Protein AF-K0S4F0-F1 (afdb_monomer)

Organism: Thalassiosira oceanica (NCBI:txid159749)

Solvent-accessible surface area (backbone atoms only — not comparable to full-atom values): 21096 Å² total; per-residue (Å²): 130,88,60,67,68,60,56,53,51,52,53,52,51,53,51,52,52,49,49,55,51,54,61,25,43,66,58,46,49,57,54,49,63,61,80,59,80,86,46,75,86,55,74,72,66,86,59,48,66,91,59,69,78,66,75,78,65,95,79,45,70,41,54,54,50,51,30,51,46,36,73,72,28,56,64,41,86,86,55,74,74,82,90,56,61,53,62,60,56,39,49,56,57,51,64,78,38,57,60,41,54,72,36,66,67,42,32,50,50,44,41,51,52,55,51,41,32,51,52,42,53,52,55,52,43,39,66,75,48,46,76,58,44,76,74,54,71,54,68,44,60,40,37,50,52,43,38,45,52,42,54,57,35,50,69,73,41,89,52,61,70,59,42,50,55,55,43,54,60,49,42,65,59,36,52,94,43,39,55,44,55,51,38,45,56,51,37,72,76,40,87,36,62,68,41,48,51,50,29,54,50,29,58,76,74,44,80,57,69,40,71,39,89,73,78,73,48,76,40,72,48,65,72,78,71,64,67,74,88,86,78,77,96,72,85,78,81,58,63,74,62,45,54,63,56,49,46,70,74,66,51,76,77,79,67,84,70,60,65,99,88,46,89,66,85,77,81,81,86,80,76,72,83,80,92,82,73,92,69,90,84,79,82,86,83,92,71,87,82,81,85,74,87,86,84,83,84,87,80,87,86,89,79,86,86,76,84,86,79,85,79,84,88,77,86,82,87,80,84,79,82,84,80,78,86,78,87,82,134

pLDDT: mean 71.89, std 24.29, range [26.62, 97.44]

Radius of gyration: 26.9 Å; Cα contacts (8 Å, |Δi|>4): 231; chains: 1; bounding box: 90×65×72 Å

Structure (mmCIF, N/CA/C/O backbone):
data_AF-K0S4F0-F1
#
_entry.id   AF-K0S4F0-F1
#
loop_
_atom_site.group_PDB
_atom_site.id
_atom_site.type_symbol
_atom_site.label_atom_id
_atom_site.label_alt_id
_atom_site.label_comp_id
_atom_site.label_asym_id
_atom_site.label_entity_id
_atom_site.label_seq_id
_atom_site.pdbx_PDB_ins_code
_atom_site.Cartn_x
_atom_site.Cartn_y
_atom_site.Cartn_z
_atom_site.occupancy
_atom_site.B_iso_or_equiv
_atom_site.auth_seq_id
_atom_site.auth_comp_id
_atom_site.auth_asym_id
_atom_site.auth_atom_id
_atom_site.pdbx_PDB_model_num
ATOM 1 N N . MET A 1 1 ? -17.569 23.354 42.462 1.00 67.94 1 MET A N 1
ATOM 2 C CA . MET A 1 1 ? -17.689 23.640 41.012 1.00 67.94 1 MET A CA 1
ATOM 3 C C . MET A 1 1 ? -16.429 23.172 40.289 1.00 67.94 1 MET A C 1
ATOM 5 O O . MET A 1 1 ? -15.340 23.475 40.772 1.00 67.94 1 MET A O 1
ATOM 9 N N . PRO A 1 2 ? -16.520 22.414 39.183 1.00 62.25 2 PRO A N 1
ATOM 10 C CA . PRO A 1 2 ? -15.337 22.013 38.426 1.00 62.25 2 PRO A CA 1
ATOM 11 C C . PRO A 1 2 ? -14.659 23.244 37.799 1.00 62.25 2 PRO A C 1
ATOM 13 O O . PRO A 1 2 ? -15.281 24.024 37.087 1.00 62.25 2 PRO A O 1
ATOM 16 N N . SER A 1 3 ? -13.369 23.423 38.089 1.00 79.00 3 SER A N 1
ATOM 17 C CA . SER A 1 3 ? -12.543 24.534 37.598 1.00 79.00 3 SER A CA 1
ATOM 18 C C . SER A 1 3 ? -12.534 24.610 36.063 1.00 79.00 3 SER A C 1
ATOM 20 O O . SER A 1 3 ? -12.101 23.669 35.388 1.00 79.00 3 SER A O 1
ATOM 22 N N . GLY A 1 4 ? -12.929 25.761 35.504 1.00 86.75 4 GLY A N 1
ATOM 23 C CA . GLY A 1 4 ? -12.930 26.023 34.056 1.00 86.75 4 GLY A CA 1
ATOM 24 C C . GLY A 1 4 ? -11.563 25.838 33.377 1.00 86.75 4 GLY A C 1
ATOM 25 O O . GLY A 1 4 ? -11.492 25.573 32.174 1.00 86.75 4 GLY A O 1
ATOM 26 N N . LYS A 1 5 ? -10.465 25.866 34.148 1.00 89.75 5 LYS A N 1
ATOM 27 C CA . LYS A 1 5 ? -9.106 25.599 33.652 1.00 89.75 5 LYS A CA 1
ATOM 28 C C . LYS A 1 5 ? -8.953 24.158 33.144 1.00 89.75 5 LYS A C 1
ATOM 30 O O . LYS A 1 5 ? -8.335 23.949 32.100 1.00 89.75 5 LYS A O 1
ATOM 35 N N . LYS A 1 6 ? -9.568 23.169 33.814 1.00 88.50 6 LYS A N 1
ATOM 36 C CA . LYS A 1 6 ? -9.531 21.758 33.374 1.00 88.50 6 LYS A CA 1
ATOM 37 C C . LYS A 1 6 ? -10.317 21.550 32.074 1.00 88.50 6 LYS A C 1
ATOM 39 O O . LYS A 1 6 ? -9.836 20.854 31.181 1.00 88.50 6 LYS A O 1
ATOM 44 N N . ALA A 1 7 ? -11.478 22.193 31.932 1.00 88.94 7 ALA A N 1
ATOM 45 C CA . ALA A 1 7 ? -12.293 22.111 30.717 1.00 88.94 7 ALA A CA 1
ATOM 46 C C . ALA A 1 7 ? -11.583 22.736 29.502 1.00 88.94 7 ALA A C 1
ATOM 48 O O . ALA A 1 7 ? -11.504 22.117 28.438 1.00 88.94 7 ALA A O 1
ATOM 49 N N . ARG A 1 8 ? -10.975 23.920 29.674 1.00 91.25 8 ARG A N 1
ATOM 50 C CA . ARG A 1 8 ? -10.204 24.585 28.610 1.00 91.25 8 ARG A CA 1
ATOM 51 C C . ARG A 1 8 ? -8.976 23.762 28.191 1.00 91.25 8 ARG A C 1
ATOM 53 O O . ARG A 1 8 ? -8.698 23.656 26.999 1.00 91.25 8 ARG A O 1
ATOM 60 N N . GLY A 1 9 ? -8.293 23.113 29.139 1.00 94.69 9 GLY A N 1
ATOM 61 C CA . GLY A 1 9 ? -7.177 22.203 28.849 1.00 94.69 9 GLY A CA 1
ATOM 62 C C . GLY A 1 9 ? -7.575 21.009 27.972 1.00 94.69 9 GLY A C 1
ATOM 63 O O . GLY A 1 9 ? -6.896 20.723 26.986 1.00 94.69 9 GLY A O 1
ATOM 64 N N . ARG A 1 10 ? -8.711 20.360 28.271 1.00 91.25 10 ARG A N 1
ATOM 65 C CA . ARG A 1 10 ? -9.245 19.252 27.453 1.00 91.25 10 ARG A CA 1
ATOM 66 C C . ARG A 1 10 ? -9.593 19.706 26.033 1.00 91.25 10 ARG A C 1
ATOM 68 O O . ARG A 1 10 ? -9.195 19.042 25.081 1.00 91.25 10 ARG A O 1
ATOM 75 N N . LYS A 1 11 ? -10.239 20.871 25.883 1.00 91.50 11 LYS A N 1
ATOM 76 C CA . LYS A 1 11 ? -10.572 21.452 24.568 1.00 91.50 11 LYS A CA 1
ATOM 77 C C . LYS A 1 11 ? -9.321 21.740 23.730 1.00 91.50 11 LYS A C 1
ATOM 79 O O . LYS A 1 11 ? -9.290 21.425 22.545 1.00 91.50 11 LYS A O 1
ATOM 84 N N . ASN A 1 12 ? -8.272 22.286 24.345 1.00 91.12 12 ASN A N 1
ATOM 85 C CA . ASN A 1 12 ? -7.015 22.568 23.649 1.00 91.12 12 ASN A CA 1
ATOM 86 C C . ASN A 1 12 ? -6.271 21.287 23.242 1.00 91.12 12 ASN A C 1
ATOM 88 O O . ASN A 1 12 ? -5.707 21.245 22.150 1.00 91.12 12 ASN A O 1
ATOM 92 N N . ARG A 1 13 ? -6.284 20.240 24.084 1.00 90.44 13 ARG A N 1
ATOM 93 C CA . ARG A 1 13 ? -5.709 18.929 23.733 1.00 90.44 13 ARG A CA 1
ATOM 94 C C . ARG A 1 13 ? -6.455 18.304 22.551 1.00 90.44 13 ARG A C 1
ATOM 96 O O . ARG A 1 13 ? -5.805 17.952 21.575 1.00 90.44 13 ARG A O 1
ATOM 103 N N . ALA A 1 14 ? -7.789 18.272 22.596 1.00 84.38 14 ALA A N 1
ATOM 104 C CA . ALA A 1 14 ? -8.612 17.754 21.502 1.00 84.38 14 ALA A CA 1
ATOM 105 C C . ALA A 1 14 ? -8.388 18.526 20.190 1.00 84.38 14 ALA A C 1
ATOM 107 O O . ALA A 1 14 ? -8.254 17.919 19.134 1.00 84.38 14 ALA A O 1
ATOM 108 N N . LYS A 1 15 ? -8.264 19.862 20.249 1.00 86.25 15 LYS A N 1
ATOM 109 C CA . LYS A 1 15 ? -7.956 20.678 19.065 1.00 86.25 15 LYS A CA 1
ATOM 110 C C . LYS A 1 15 ? -6.594 20.319 18.457 1.00 86.25 15 LYS A C 1
ATOM 112 O O . LYS A 1 15 ? -6.507 20.174 17.247 1.00 86.25 15 LYS A O 1
ATOM 117 N N . LYS A 1 16 ? -5.550 20.146 19.278 1.00 85.62 16 LYS A N 1
ATOM 118 C CA . LYS A 1 16 ? -4.214 19.743 18.796 1.00 85.62 16 LYS A CA 1
ATOM 119 C C . LYS A 1 16 ? -4.220 18.353 18.161 1.00 85.62 16 LYS A C 1
ATOM 121 O O . LYS A 1 16 ? -3.563 18.148 17.149 1.00 85.62 16 LYS A O 1
ATOM 126 N N . GLU A 1 17 ? -4.955 17.415 18.746 1.00 79.69 17 GLU A N 1
ATOM 127 C CA . GLU A 1 17 ? -5.081 16.053 18.221 1.00 79.69 17 GLU A CA 1
ATOM 128 C C . GLU A 1 17 ? -5.868 16.014 16.903 1.00 79.69 17 GLU A C 1
ATOM 130 O O . GLU A 1 17 ? -5.466 15.326 15.964 1.00 79.69 17 GLU A O 1
ATOM 135 N N . ALA A 1 18 ? -6.918 16.833 16.785 1.00 71.88 18 ALA A N 1
ATOM 136 C CA . ALA A 1 18 ? -7.649 17.020 15.536 1.00 71.88 18 ALA A CA 1
ATOM 137 C C . ALA A 1 18 ? -6.767 17.634 14.437 1.00 71.88 18 ALA A C 1
ATOM 139 O O . ALA A 1 18 ? -6.761 17.118 13.324 1.00 71.88 18 ALA A O 1
ATOM 140 N N . THR A 1 19 ? -5.982 18.677 14.745 1.00 71.81 19 THR A N 1
ATOM 141 C CA . THR A 1 19 ? -5.031 19.268 13.785 1.00 71.81 19 THR A CA 1
ATOM 142 C C . THR A 1 19 ? -3.990 18.244 13.349 1.00 71.81 19 THR A C 1
ATOM 144 O O . THR A 1 19 ? -3.851 18.009 12.159 1.00 71.81 19 THR A O 1
ATOM 147 N N . ARG A 1 20 ? -3.371 17.523 14.293 1.00 78.06 20 ARG A N 1
ATOM 148 C CA . ARG A 1 20 ? -2.417 16.455 13.965 1.00 78.06 20 ARG A CA 1
ATOM 149 C C . ARG A 1 20 ? -3.034 15.381 13.063 1.00 78.06 20 ARG A C 1
ATOM 151 O O . ARG A 1 20 ? -2.361 14.863 12.187 1.00 78.06 20 ARG A O 1
ATOM 158 N N . THR A 1 21 ? -4.298 15.019 13.274 1.00 72.12 21 THR A N 1
ATOM 159 C CA . THR A 1 21 ? -4.982 14.019 12.436 1.00 72.12 21 THR A CA 1
ATOM 160 C C . THR A 1 21 ? -5.288 14.561 11.038 1.00 72.12 21 THR A C 1
ATOM 162 O O . THR A 1 21 ? -5.116 13.839 10.058 1.00 72.12 21 THR A O 1
ATOM 165 N N . ALA A 1 22 ? -5.704 15.827 10.932 1.00 72.06 22 ALA A N 1
ATOM 166 C CA . ALA A 1 22 ? -5.887 16.502 9.648 1.00 72.06 22 ALA A CA 1
ATOM 167 C C . ALA A 1 22 ? -4.565 16.577 8.862 1.00 72.06 22 ALA A C 1
ATOM 169 O O . ALA A 1 22 ? -4.554 16.294 7.665 1.00 72.06 22 ALA A O 1
ATOM 170 N N . ASP A 1 23 ? -3.457 16.838 9.559 1.00 85.62 23 ASP A N 1
ATOM 171 C CA . ASP A 1 23 ? -2.110 16.865 8.982 1.00 85.62 23 ASP A CA 1
ATOM 172 C C . ASP A 1 23 ? -1.651 15.484 8.480 1.00 85.62 23 ASP A C 1
ATOM 174 O O . ASP A 1 23 ? -0.821 15.400 7.585 1.00 85.62 23 ASP A O 1
ATOM 178 N N . LEU A 1 24 ? -2.180 14.383 9.029 1.00 93.06 24 LEU A N 1
ATOM 179 C CA . LEU A 1 24 ? -1.854 13.030 8.561 1.00 93.06 24 LEU A CA 1
ATOM 180 C C . LEU A 1 24 ? -2.680 12.618 7.342 1.00 93.06 24 LEU A C 1
ATOM 182 O O . LEU A 1 24 ? -2.170 11.915 6.470 1.00 93.06 24 LEU A O 1
ATOM 186 N N . ARG A 1 25 ? -3.941 13.060 7.259 1.00 93.75 25 ARG A N 1
ATOM 187 C CA . ARG A 1 25 ? -4.822 12.763 6.120 1.00 93.75 25 ARG A CA 1
ATOM 188 C C . ARG A 1 25 ? -4.310 13.410 4.830 1.00 93.75 25 ARG A C 1
ATOM 190 O O . ARG A 1 25 ? -4.345 12.777 3.776 1.00 93.75 25 ARG A O 1
ATOM 197 N N . SER A 1 26 ? -3.745 14.615 4.926 1.00 92.94 26 SER A N 1
ATOM 198 C CA . SER A 1 26 ? -3.148 15.328 3.789 1.00 92.94 26 SER A CA 1
ATOM 199 C C . SER A 1 26 ? -1.937 14.620 3.166 1.00 92.94 26 SER A C 1
ATOM 201 O O . SER A 1 26 ? -1.594 14.921 2.026 1.00 92.94 26 SER A O 1
ATOM 203 N N . LEU A 1 27 ? -1.316 13.653 3.856 1.00 92.75 27 LEU A N 1
ATOM 204 C CA . LEU A 1 27 ? -0.174 12.893 3.331 1.00 92.75 27 LEU A CA 1
ATOM 205 C C . LEU A 1 27 ? -0.566 11.826 2.302 1.00 92.75 27 LEU A C 1
ATOM 207 O O . LEU A 1 27 ? 0.283 11.384 1.533 1.00 92.75 27 LEU A O 1
ATOM 211 N N . TRP A 1 28 ? -1.820 11.371 2.299 1.00 95.00 28 TRP A N 1
ATOM 212 C CA . TRP A 1 28 ? -2.242 10.251 1.452 1.00 95.00 28 TRP A CA 1
ATOM 213 C C . TRP A 1 28 ? -3.523 10.514 0.674 1.00 95.00 28 TRP A C 1
ATOM 215 O O . TRP A 1 28 ? -3.665 10.011 -0.439 1.00 95.00 28 TRP A O 1
ATOM 225 N N . GLU A 1 29 ? -4.453 11.299 1.218 1.00 94.50 29 GLU A N 1
ATOM 226 C CA . GLU A 1 29 ? -5.737 11.556 0.568 1.00 94.50 29 GLU A CA 1
ATOM 227 C C . GLU A 1 29 ? -5.583 12.250 -0.794 1.00 94.50 29 GLU A C 1
ATOM 229 O O . GLU A 1 29 ? -6.177 11.746 -1.749 1.00 94.50 29 GLU A O 1
ATOM 234 N N . PRO A 1 30 ? -4.760 13.309 -0.958 1.00 92.25 30 PRO A N 1
ATOM 235 C CA . PRO A 1 30 ? -4.562 13.932 -2.268 1.00 92.25 30 PRO A CA 1
ATOM 236 C C . PRO A 1 30 ? -4.030 12.941 -3.304 1.00 92.25 30 PRO A C 1
ATOM 238 O O . PRO A 1 30 ? -4.481 12.935 -4.445 1.00 92.25 30 PRO A O 1
ATOM 241 N N . THR A 1 31 ? -3.134 12.040 -2.892 1.00 91.12 31 THR A N 1
ATOM 242 C CA . THR A 1 31 ? -2.592 10.992 -3.760 1.00 91.12 31 THR A CA 1
ATOM 243 C C . THR A 1 31 ? -3.652 9.975 -4.156 1.00 91.12 31 THR A C 1
ATOM 245 O O . THR A 1 31 ? -3.611 9.495 -5.278 1.00 91.12 31 THR A O 1
ATOM 248 N N . ILE A 1 32 ? -4.601 9.625 -3.283 1.00 91.75 32 ILE A N 1
ATOM 249 C CA . ILE A 1 32 ? -5.696 8.694 -3.609 1.00 91.75 32 ILE A CA 1
ATOM 250 C C . ILE A 1 32 ? -6.725 9.349 -4.524 1.00 91.75 32 ILE A C 1
ATOM 252 O O . ILE A 1 32 ? -7.138 8.744 -5.521 1.00 91.75 32 ILE A O 1
ATOM 256 N N . LEU A 1 33 ? -7.136 10.566 -4.165 1.00 89.06 33 LEU A N 1
ATOM 257 C CA . LEU A 1 33 ? -8.159 11.308 -4.884 1.00 89.06 33 LEU A CA 1
ATOM 258 C C . LEU A 1 33 ? -7.652 11.756 -6.245 1.00 89.06 33 LEU A C 1
ATOM 260 O O . LEU A 1 33 ? -8.443 11.728 -7.179 1.00 89.06 33 LEU A O 1
ATOM 264 N N . ALA A 1 34 ? -6.363 12.115 -6.346 1.00 72.56 34 ALA A N 1
ATOM 265 C CA . ALA A 1 34 ? -5.654 12.544 -7.551 1.00 72.56 34 ALA A CA 1
ATOM 266 C C . ALA A 1 34 ? -6.599 13.148 -8.602 1.00 72.56 34 ALA A C 1
ATOM 268 O O . ALA A 1 34 ? -6.652 12.721 -9.753 1.00 72.56 34 ALA A O 1
ATOM 269 N N . SER A 1 35 ? -7.376 14.128 -8.144 1.00 51.38 35 SER A N 1
ATOM 270 C CA . SER A 1 35 ? -8.167 15.060 -8.939 1.00 51.38 35 SER A CA 1
ATOM 271 C C . SER A 1 35 ? -7.352 16.324 -9.222 1.00 51.38 35 SER A C 1
ATOM 273 O O . SER A 1 35 ? -7.910 17.351 -9.596 1.00 51.38 35 SER A O 1
ATOM 275 N N . ASP A 1 36 ? -6.048 16.283 -8.931 1.00 46.84 36 ASP A N 1
ATOM 276 C CA . ASP A 1 36 ? -5.236 17.475 -8.781 1.00 46.84 36 ASP A CA 1
ATOM 277 C C . ASP A 1 36 ? -4.712 17.927 -10.145 1.00 46.84 36 ASP A C 1
ATOM 279 O O . ASP A 1 36 ? -3.832 17.320 -10.759 1.00 46.84 36 ASP A O 1
ATOM 283 N N . THR A 1 37 ? -5.270 19.049 -10.573 1.00 50.53 37 THR A N 1
ATOM 284 C CA . THR A 1 37 ? -5.002 19.874 -11.759 1.00 50.53 37 THR A CA 1
ATOM 285 C C . THR A 1 37 ? -3.534 20.271 -11.961 1.00 50.53 37 THR A C 1
ATOM 287 O O . THR A 1 37 ? -3.194 20.949 -12.921 1.00 50.53 37 THR A O 1
ATOM 290 N N . ARG A 1 38 ? -2.617 19.868 -11.075 1.00 51.78 38 ARG A N 1
ATOM 291 C CA . ARG A 1 38 ? -1.172 20.116 -11.216 1.00 51.78 38 ARG A CA 1
ATOM 292 C C . ARG A 1 38 ? -0.429 19.041 -12.001 1.00 51.78 38 ARG A C 1
ATOM 294 O O . ARG A 1 38 ? 0.709 19.273 -12.403 1.00 51.78 38 ARG A O 1
ATOM 301 N N . LEU A 1 39 ? -1.060 17.894 -12.243 1.00 50.72 39 LEU A N 1
ATOM 302 C CA . LEU A 1 39 ? -0.567 16.860 -13.151 1.00 50.72 39 LEU A CA 1
ATOM 303 C C . LEU A 1 39 ? -1.331 16.886 -14.483 1.00 50.72 39 LEU A C 1
ATOM 305 O O . LEU A 1 39 ? -1.596 15.833 -15.049 1.00 50.72 39 LEU A O 1
ATOM 309 N N . ASP A 1 40 ? -1.612 18.070 -15.042 1.00 52.22 40 ASP A N 1
ATOM 310 C CA . ASP A 1 40 ? -2.109 18.211 -16.428 1.00 52.22 40 ASP A CA 1
ATOM 311 C C . ASP A 1 40 ? -1.189 17.524 -17.466 1.00 52.22 40 ASP A C 1
ATOM 313 O O . ASP A 1 40 ? -1.583 17.263 -18.600 1.00 52.22 40 ASP A O 1
ATOM 317 N N . VAL A 1 41 ? 0.042 17.179 -17.069 1.00 56.06 41 VAL A N 1
ATOM 318 C CA . VAL A 1 41 ? 0.996 16.398 -17.868 1.00 56.06 41 VAL A CA 1
ATOM 319 C C . VAL A 1 41 ? 0.587 14.923 -17.992 1.00 56.06 41 VAL A C 1
ATOM 321 O O . VAL A 1 41 ? 0.927 14.270 -18.978 1.00 56.06 41 VAL A O 1
ATOM 324 N N . LEU A 1 42 ? -0.152 14.374 -17.024 1.00 56.16 42 LEU A N 1
ATOM 325 C CA . LEU A 1 42 ? -0.600 12.987 -17.048 1.00 56.16 42 LEU A CA 1
ATOM 326 C C . LEU A 1 42 ? -2.097 12.934 -17.260 1.00 56.16 42 LEU A C 1
ATOM 328 O O . LEU A 1 42 ? -2.882 13.091 -16.328 1.00 56.16 42 LEU A O 1
ATOM 332 N N . ARG A 1 43 ? -2.468 12.645 -18.512 1.00 62.44 43 ARG A N 1
ATOM 333 C CA . ARG A 1 43 ? -3.836 12.312 -18.901 1.00 62.44 43 ARG A CA 1
ATOM 334 C C . ARG A 1 43 ? -4.401 11.348 -17.848 1.00 62.44 43 ARG A C 1
ATOM 336 O O . ARG A 1 43 ? -3.823 10.265 -17.682 1.00 62.44 43 ARG A O 1
ATOM 343 N N . PRO A 1 44 ? -5.464 11.736 -17.114 1.00 63.72 44 PRO A N 1
ATOM 344 C CA . PRO A 1 44 ? -6.091 10.872 -16.131 1.00 63.72 44 PRO A CA 1
ATOM 345 C C . PRO A 1 44 ? -6.306 9.515 -16.776 1.00 63.72 44 PRO A C 1
ATOM 347 O O . PRO A 1 44 ? -6.779 9.446 -17.912 1.00 63.72 44 PRO A O 1
ATOM 350 N N . CYS A 1 45 ? -5.894 8.441 -16.104 1.00 69.19 45 CYS A N 1
ATOM 351 C CA . CYS A 1 45 ? -6.133 7.108 -16.630 1.00 69.19 45 CYS A CA 1
ATOM 352 C C . CYS A 1 45 ? -7.643 6.975 -16.855 1.00 69.19 45 CYS A C 1
ATOM 354 O O . CYS A 1 45 ? -8.396 6.854 -15.890 1.00 69.19 45 CYS A O 1
ATOM 356 N N . GLU A 1 46 ? -8.071 6.990 -18.121 1.00 64.94 46 GLU A N 1
ATOM 357 C CA . GLU A 1 46 ? -9.478 6.866 -18.532 1.00 64.94 46 GLU A CA 1
ATOM 358 C C . GLU A 1 46 ? -10.094 5.551 -18.019 1.00 64.94 46 GLU A C 1
ATOM 360 O O . GLU A 1 46 ? -11.294 5.371 -18.038 1.00 64.94 46 GLU A O 1
ATOM 365 N N . HIS A 1 47 ? -9.294 4.633 -17.470 1.00 64.00 47 HIS A N 1
ATOM 366 C CA . HIS A 1 47 ? -9.741 3.369 -16.886 1.00 64.00 47 HIS A CA 1
ATOM 367 C C . HIS A 1 47 ? -9.972 3.449 -15.365 1.00 64.00 47 HIS A C 1
ATOM 369 O O . HIS A 1 47 ? -10.077 2.422 -14.700 1.00 64.00 47 HIS A O 1
ATOM 375 N N . ASN A 1 48 ? -10.030 4.653 -14.791 1.00 60.84 48 ASN A N 1
ATOM 376 C CA . ASN A 1 48 ? -10.289 4.872 -13.364 1.00 60.84 48 ASN A CA 1
ATOM 377 C C . ASN A 1 48 ? -11.775 4.790 -12.967 1.00 60.84 48 ASN A C 1
ATOM 379 O O . ASN A 1 48 ? -12.084 5.004 -11.796 1.00 60.84 48 ASN A O 1
ATOM 383 N N . HIS A 1 49 ? -12.682 4.488 -13.900 1.00 60.84 49 HIS A N 1
ATOM 384 C CA . HIS A 1 49 ? -14.126 4.603 -13.675 1.00 60.84 49 HIS A CA 1
ATOM 385 C C . HIS A 1 49 ? -14.661 3.738 -12.524 1.00 60.84 49 HIS A C 1
ATOM 387 O O . HIS A 1 49 ? -15.483 4.223 -11.761 1.00 60.84 49 HIS A O 1
ATOM 393 N N . GLU A 1 50 ? -14.154 2.518 -12.317 1.00 63.78 50 GLU A N 1
ATOM 394 C CA . GLU A 1 50 ? -14.671 1.629 -11.256 1.00 63.78 50 GLU A CA 1
ATOM 395 C C . GLU A 1 50 ? -14.341 2.098 -9.827 1.00 63.78 50 GLU A C 1
ATOM 397 O O . GLU A 1 50 ? -14.940 1.625 -8.868 1.00 63.78 50 GLU A O 1
ATOM 402 N N . LEU A 1 51 ? -13.388 3.022 -9.664 1.00 62.84 51 LEU A N 1
ATOM 403 C CA . LEU A 1 51 ? -12.987 3.547 -8.353 1.00 62.84 51 LEU A CA 1
ATOM 404 C C . LEU A 1 51 ? -13.314 5.029 -8.169 1.00 62.84 51 LEU A C 1
ATOM 406 O O . LEU A 1 51 ? -12.971 5.596 -7.133 1.00 62.84 51 LEU A O 1
ATOM 410 N N . PHE A 1 52 ? -13.958 5.662 -9.151 1.00 67.12 52 PHE A N 1
ATOM 411 C CA . PHE A 1 52 ? -14.339 7.071 -9.055 1.00 67.12 52 PHE A CA 1
ATOM 412 C C . PHE A 1 52 ? -15.396 7.301 -7.963 1.00 67.12 52 PHE A C 1
ATOM 414 O O . PHE A 1 52 ? -15.396 8.339 -7.309 1.00 67.12 52 PHE A O 1
ATOM 421 N N . ASP A 1 53 ? -16.212 6.281 -7.690 1.00 79.44 53 ASP A N 1
ATOM 422 C CA . ASP A 1 53 ? -17.259 6.313 -6.665 1.00 79.44 53 ASP A CA 1
ATOM 423 C C . ASP A 1 53 ? -16.748 5.976 -5.256 1.00 79.44 53 ASP A C 1
ATOM 425 O O . ASP A 1 53 ? -17.536 5.827 -4.318 1.00 79.44 53 ASP A O 1
ATOM 429 N N . LEU A 1 54 ? -15.427 5.853 -5.069 1.00 85.81 54 LEU A N 1
ATOM 430 C CA . LEU A 1 54 ? -14.844 5.562 -3.765 1.00 85.81 54 LEU A CA 1
ATOM 431 C C . LEU A 1 54 ? -14.965 6.783 -2.840 1.00 85.81 54 LEU A C 1
ATOM 433 O O . LEU A 1 54 ? -14.054 7.603 -2.721 1.00 85.81 54 LEU A O 1
ATOM 437 N N . GLN A 1 55 ? -16.095 6.892 -2.144 1.00 90.50 55 GLN A N 1
ATOM 438 C CA . GLN A 1 55 ? -16.289 7.896 -1.106 1.00 90.50 55 GLN A CA 1
ATOM 439 C C . GLN A 1 55 ? -15.452 7.539 0.120 1.00 90.50 55 GLN A C 1
ATOM 441 O O . GLN A 1 55 ? -15.738 6.573 0.825 1.00 90.50 55 GLN A O 1
ATOM 446 N N . ILE A 1 56 ? -14.420 8.337 0.395 1.00 93.12 56 ILE A N 1
ATOM 447 C CA . ILE A 1 56 ? -13.605 8.199 1.605 1.00 93.12 56 ILE A CA 1
ATOM 448 C C . ILE A 1 56 ? -14.416 8.752 2.784 1.00 93.12 56 ILE A C 1
ATOM 450 O O . ILE A 1 56 ? -14.626 9.971 2.848 1.00 93.12 56 ILE A O 1
ATOM 454 N N . PRO A 1 57 ? -14.847 7.919 3.752 1.00 94.00 57 PRO A N 1
ATOM 455 C CA . PRO A 1 57 ? -15.604 8.411 4.893 1.00 94.00 57 PRO A CA 1
ATOM 456 C C . PRO A 1 57 ? -14.827 9.502 5.640 1.00 94.00 57 PRO A C 1
ATOM 458 O O . PRO A 1 57 ? -13.594 9.515 5.687 1.00 94.00 57 PRO A O 1
ATOM 461 N N . ARG A 1 58 ? -15.527 10.459 6.256 1.00 90.56 58 ARG A N 1
ATOM 462 C CA . ARG A 1 58 ? -14.845 11.460 7.098 1.00 90.56 58 ARG A CA 1
ATOM 463 C C . ARG A 1 58 ? -14.273 10.829 8.363 1.00 90.56 58 ARG A C 1
ATOM 465 O O . ARG A 1 58 ? -13.182 11.197 8.790 1.00 90.56 58 ARG A O 1
ATOM 472 N N . GLN A 1 59 ? -15.012 9.885 8.938 1.00 91.69 59 GLN A N 1
ATOM 473 C CA . GLN A 1 59 ? -14.661 9.164 10.153 1.00 91.69 59 GLN A CA 1
ATOM 474 C C . GLN A 1 59 ? -15.006 7.688 9.948 1.00 91.69 59 GLN A C 1
ATOM 476 O O . GLN A 1 59 ? -16.175 7.321 9.948 1.00 91.69 59 GLN A O 1
ATOM 481 N N . SER A 1 60 ? -13.990 6.857 9.741 1.00 94.81 60 SER A N 1
ATOM 482 C CA . SER A 1 60 ? -14.110 5.396 9.752 1.00 94.81 60 SER A CA 1
ATOM 483 C C . SER A 1 60 ? -12.870 4.784 10.393 1.00 94.81 60 SER A C 1
ATOM 485 O O . SER A 1 60 ? -11.842 5.462 10.542 1.00 94.81 60 SER A O 1
ATOM 487 N N . THR A 1 61 ? -12.946 3.507 10.767 1.00 95.81 61 THR A N 1
ATOM 488 C CA . THR A 1 61 ? -11.782 2.800 11.315 1.00 95.81 61 THR A CA 1
ATOM 489 C C . THR A 1 61 ? -10.672 2.744 10.269 1.00 95.81 61 THR A C 1
ATOM 491 O O . THR A 1 61 ? -9.507 2.969 10.597 1.00 95.81 61 THR A O 1
ATOM 494 N N . VAL A 1 62 ? -11.029 2.560 8.996 1.00 96.56 62 VAL A N 1
ATOM 495 C CA . VAL A 1 62 ? -10.078 2.639 7.882 1.00 96.56 62 VAL A CA 1
ATOM 496 C C . VAL A 1 62 ? -9.344 3.978 7.824 1.00 96.56 62 VAL A C 1
ATOM 498 O O . VAL A 1 62 ? -8.133 3.989 7.630 1.00 96.56 62 VAL A O 1
ATOM 501 N N . VAL A 1 63 ? -10.016 5.116 8.027 1.00 96.00 63 VAL A N 1
ATOM 502 C CA . VAL A 1 63 ? -9.330 6.424 8.030 1.00 96.00 63 VAL A CA 1
ATOM 503 C C . VAL A 1 63 ? -8.336 6.528 9.186 1.00 96.00 63 VAL A C 1
ATOM 505 O O . VAL A 1 63 ? -7.235 7.046 9.000 1.00 96.00 63 VAL A O 1
ATOM 508 N N . LEU A 1 64 ? -8.683 6.009 10.369 1.00 95.56 64 LEU A N 1
ATOM 509 C CA . LEU A 1 64 ? -7.753 5.952 11.501 1.00 95.56 64 LEU A CA 1
ATOM 510 C C . LEU A 1 64 ? -6.550 5.051 11.193 1.00 95.56 64 LEU A C 1
ATOM 512 O O . LEU A 1 64 ? -5.418 5.431 11.493 1.00 95.56 64 LEU A O 1
ATOM 516 N N . PHE A 1 65 ? -6.783 3.908 10.547 1.00 96.50 65 PHE A N 1
ATOM 517 C CA . PHE A 1 65 ? -5.739 2.994 10.087 1.00 96.50 65 PHE A CA 1
ATOM 518 C C . PHE A 1 65 ? -4.803 3.662 9.069 1.00 96.50 65 PHE A C 1
ATOM 520 O O . PHE A 1 65 ? -3.587 3.664 9.263 1.00 96.50 65 PHE A O 1
ATOM 527 N N . MET A 1 66 ? -5.352 4.323 8.045 1.00 97.25 66 MET A N 1
ATOM 528 C CA . MET A 1 66 ? -4.578 5.071 7.049 1.00 97.25 66 MET A CA 1
ATOM 529 C C . MET A 1 66 ? -3.767 6.197 7.701 1.00 97.25 66 MET A C 1
ATOM 531 O O . MET A 1 66 ? -2.571 6.315 7.456 1.00 97.25 66 MET A O 1
ATOM 535 N N . ASN A 1 67 ? -4.361 6.981 8.604 1.00 95.88 67 ASN A N 1
ATOM 536 C CA . ASN A 1 67 ? -3.639 8.030 9.330 1.00 95.88 67 ASN A CA 1
ATOM 537 C C . ASN A 1 67 ? -2.541 7.466 10.237 1.00 95.88 67 ASN A C 1
ATOM 539 O O . ASN A 1 67 ? -1.486 8.079 10.383 1.00 95.88 67 ASN A O 1
ATOM 543 N N . HIS A 1 68 ? -2.753 6.296 10.837 1.00 94.69 68 HIS A N 1
ATOM 544 C CA . HIS A 1 68 ? -1.730 5.640 11.641 1.00 94.69 68 HIS A CA 1
ATOM 545 C C . HIS A 1 68 ? -0.543 5.179 10.784 1.00 94.69 68 HIS A C 1
ATOM 547 O O . HIS A 1 68 ? 0.601 5.436 11.155 1.00 94.69 68 HIS A O 1
ATOM 553 N N . ILE A 1 69 ? -0.804 4.589 9.613 1.00 95.00 69 ILE A N 1
ATOM 554 C CA . ILE A 1 69 ? 0.218 4.265 8.603 1.00 95.00 69 ILE A CA 1
ATOM 555 C C . ILE A 1 69 ? 0.956 5.536 8.153 1.00 95.00 69 ILE A C 1
ATOM 557 O O . ILE A 1 69 ? 2.188 5.555 8.105 1.00 95.00 69 ILE A O 1
ATOM 561 N N . ALA A 1 70 ? 0.225 6.625 7.901 1.00 94.62 70 ALA A N 1
ATOM 562 C CA . ALA A 1 70 ? 0.800 7.919 7.542 1.00 94.62 70 ALA A CA 1
ATOM 563 C C . ALA A 1 70 ? 1.727 8.450 8.642 1.00 94.62 70 ALA A C 1
ATOM 565 O O . ALA A 1 70 ? 2.847 8.865 8.368 1.00 94.62 70 ALA A O 1
ATOM 566 N N . GLY A 1 71 ? 1.301 8.353 9.905 1.00 92.38 71 GLY A N 1
ATOM 567 C CA . GLY A 1 71 ? 2.081 8.770 11.070 1.00 92.38 71 GLY A CA 1
ATOM 568 C C . GLY A 1 71 ? 3.331 7.928 11.325 1.00 92.38 71 GLY A C 1
ATOM 569 O O . GLY A 1 71 ? 4.190 8.347 12.097 1.00 92.38 71 GLY A O 1
ATOM 570 N N . LYS A 1 72 ? 3.447 6.757 10.688 1.00 91.44 72 LYS A N 1
ATOM 571 C CA . LYS A 1 72 ? 4.677 5.957 10.654 1.00 91.44 72 LYS A CA 1
ATOM 572 C C . LYS A 1 72 ? 5.599 6.328 9.491 1.00 91.44 72 LYS A C 1
ATOM 574 O O . LYS A 1 72 ? 6.742 5.898 9.506 1.00 91.44 72 LYS A O 1
ATOM 579 N N . GLY A 1 73 ? 5.123 7.116 8.526 1.00 92.25 73 GLY A N 1
ATOM 580 C CA . GLY A 1 73 ? 5.897 7.603 7.383 1.00 92.25 73 GLY A CA 1
ATOM 581 C C . GLY A 1 73 ? 5.824 6.730 6.127 1.00 92.25 73 GLY A C 1
ATOM 582 O O . GLY A 1 73 ? 6.560 6.975 5.183 1.00 92.25 73 GLY A O 1
ATOM 583 N N . PHE A 1 74 ? 4.922 5.743 6.045 1.00 92.44 74 PHE A N 1
ATOM 584 C CA . PHE A 1 74 ? 4.814 4.884 4.847 1.00 92.44 74 PHE A CA 1
ATOM 585 C C . PHE A 1 74 ? 4.401 5.630 3.571 1.00 92.44 74 PHE A C 1
ATOM 587 O O . PHE A 1 74 ? 4.698 5.167 2.473 1.00 92.44 74 PHE A O 1
ATOM 594 N N . PHE A 1 75 ? 3.709 6.761 3.702 1.00 93.50 75 PHE A N 1
ATOM 595 C CA . PHE A 1 75 ? 3.310 7.588 2.559 1.00 93.50 75 PHE A CA 1
ATOM 596 C C . PHE A 1 75 ? 4.313 8.696 2.240 1.00 93.50 75 PHE A C 1
ATOM 598 O O . PHE A 1 75 ? 4.188 9.356 1.213 1.00 93.50 75 PHE A O 1
ATOM 605 N N . ASP A 1 76 ? 5.321 8.882 3.091 1.00 90.69 76 ASP A N 1
ATOM 606 C CA . ASP A 1 76 ? 6.400 9.821 2.844 1.00 90.69 76 ASP A CA 1
ATOM 607 C C . ASP A 1 76 ? 7.529 9.129 2.072 1.00 90.69 76 ASP A C 1
ATOM 609 O O . ASP A 1 76 ? 7.979 8.033 2.406 1.00 90.69 76 ASP A O 1
ATOM 613 N N . ARG A 1 77 ? 8.001 9.790 1.018 1.00 85.94 77 ARG A N 1
ATOM 614 C CA . ARG A 1 77 ? 9.091 9.305 0.173 1.00 85.94 77 ARG A CA 1
ATOM 615 C C . ARG A 1 77 ? 10.456 9.430 0.855 1.00 85.94 77 ARG A C 1
ATOM 617 O O . ARG A 1 77 ? 11.369 8.678 0.515 1.00 85.94 77 ARG A O 1
ATOM 624 N N . ALA A 1 78 ? 10.614 10.384 1.774 1.00 86.38 78 ALA A N 1
ATOM 625 C CA . ALA A 1 78 ? 11.872 10.596 2.485 1.00 86.38 78 ALA A CA 1
ATOM 626 C C . ALA A 1 78 ? 12.089 9.559 3.597 1.00 86.38 78 ALA A C 1
ATOM 628 O O . ALA A 1 78 ? 13.230 9.204 3.902 1.00 86.38 78 ALA A O 1
ATOM 629 N N . THR A 1 79 ? 11.003 9.036 4.169 1.00 85.88 79 THR A N 1
ATOM 630 C CA . THR A 1 79 ? 11.064 8.022 5.219 1.00 85.88 79 THR A CA 1
ATOM 631 C C . THR A 1 79 ? 11.548 6.684 4.657 1.00 85.88 79 THR A C 1
ATOM 633 O O . THR A 1 79 ? 10.976 6.135 3.715 1.00 85.88 79 THR A O 1
ATOM 636 N N . ARG A 1 80 ? 12.603 6.137 5.268 1.00 82.19 80 ARG A N 1
ATOM 637 C CA . ARG A 1 80 ? 13.100 4.777 5.027 1.00 82.19 80 ARG A CA 1
ATOM 638 C C . ARG A 1 80 ? 12.946 3.961 6.304 1.00 82.19 80 ARG A C 1
ATOM 640 O O . ARG A 1 80 ? 13.172 4.491 7.389 1.00 82.19 80 ARG A O 1
ATOM 647 N N . PHE A 1 81 ? 12.646 2.673 6.167 1.00 79.19 81 PHE A N 1
ATOM 648 C CA . PHE A 1 81 ? 12.616 1.718 7.279 1.00 79.19 81 PHE A CA 1
ATOM 649 C C . PHE A 1 81 ? 13.814 0.764 7.177 1.00 79.19 81 PHE A C 1
ATOM 651 O O . PHE A 1 81 ? 13.643 -0.403 6.815 1.00 79.19 81 PHE A O 1
ATOM 658 N N . PRO A 1 82 ? 15.050 1.242 7.424 1.00 68.62 82 PRO A N 1
ATOM 659 C CA . PRO A 1 82 ? 16.224 0.394 7.321 1.00 68.62 82 PRO A CA 1
ATOM 660 C C . PRO A 1 82 ? 16.149 -0.714 8.374 1.00 68.62 82 PRO A C 1
ATOM 662 O O . PRO A 1 82 ? 15.952 -0.447 9.557 1.00 68.62 82 PRO A O 1
ATOM 665 N N . ASN A 1 83 ? 16.352 -1.956 7.939 1.00 65.19 83 ASN A N 1
ATOM 666 C CA . ASN A 1 83 ? 16.530 -3.134 8.794 1.00 65.19 83 ASN A CA 1
ATOM 667 C C . ASN A 1 83 ? 15.320 -3.556 9.649 1.00 65.19 83 ASN A C 1
ATOM 669 O O . ASN A 1 83 ? 15.420 -4.552 10.369 1.00 65.19 83 ASN A O 1
ATOM 673 N N . GLU A 1 84 ? 14.177 -2.866 9.581 1.00 73.56 84 GLU A N 1
ATOM 674 C CA . GLU A 1 84 ? 12.966 -3.362 10.230 1.00 73.56 84 GLU A CA 1
ATOM 675 C C . GLU A 1 84 ? 12.343 -4.451 9.344 1.00 73.56 84 GLU A C 1
ATOM 677 O O . GLU A 1 84 ? 12.095 -4.215 8.157 1.00 73.56 84 GLU A O 1
ATOM 682 N N . PRO A 1 85 ? 12.089 -5.664 9.869 1.00 79.62 85 PRO A N 1
ATOM 683 C CA . PRO A 1 85 ? 11.400 -6.682 9.101 1.00 79.62 85 PRO A CA 1
ATOM 684 C C . PRO A 1 85 ? 10.003 -6.158 8.779 1.00 79.62 85 PRO A C 1
ATOM 686 O O . PRO A 1 85 ? 9.131 -6.162 9.642 1.00 79.62 85 PRO A O 1
ATOM 689 N N . VAL A 1 86 ? 9.804 -5.739 7.526 1.00 79.88 86 VAL A N 1
ATOM 690 C CA . VAL A 1 86 ? 8.570 -5.142 6.987 1.00 79.88 86 VAL A CA 1
ATOM 691 C C . VAL A 1 86 ? 7.316 -5.843 7.506 1.00 79.88 86 VAL A C 1
ATOM 693 O O . VAL A 1 86 ? 6.346 -5.199 7.901 1.00 79.88 86 VAL A O 1
ATOM 696 N N . MET A 1 87 ? 7.352 -7.176 7.573 1.00 83.44 87 MET A N 1
ATOM 697 C CA . MET A 1 87 ? 6.234 -7.964 8.079 1.00 83.44 87 MET A CA 1
ATOM 698 C C . MET A 1 87 ? 5.916 -7.728 9.547 1.00 83.44 87 MET A C 1
ATOM 700 O O . MET A 1 87 ? 4.739 -7.675 9.879 1.00 83.44 87 MET A O 1
ATOM 704 N N . LYS A 1 88 ? 6.911 -7.569 10.422 1.00 86.88 88 LYS A N 1
ATOM 705 C CA . LYS A 1 88 ? 6.679 -7.278 11.842 1.00 86.88 88 LYS A CA 1
ATOM 706 C C . LYS A 1 88 ? 5.905 -5.972 11.989 1.00 86.88 88 LYS A C 1
ATOM 708 O O . LYS A 1 88 ? 4.912 -5.942 12.707 1.00 86.88 88 LYS A O 1
ATOM 713 N N . THR A 1 89 ? 6.305 -4.934 11.258 1.00 86.75 89 THR A N 1
ATOM 714 C CA . THR A 1 89 ? 5.594 -3.653 11.251 1.00 86.75 89 THR A CA 1
ATOM 715 C C . THR A 1 89 ? 4.187 -3.821 10.691 1.00 86.75 89 THR A C 1
ATOM 717 O O . THR A 1 89 ? 3.236 -3.393 11.333 1.00 86.75 89 THR A O 1
ATOM 720 N N . CYS A 1 90 ? 4.024 -4.512 9.556 1.00 88.94 90 CYS A N 1
ATOM 721 C CA . CYS A 1 90 ? 2.708 -4.775 8.964 1.00 88.94 90 CYS A CA 1
ATOM 722 C C . CYS A 1 90 ? 1.772 -5.503 9.943 1.00 88.94 90 CYS A C 1
ATOM 724 O O . CYS A 1 90 ? 0.634 -5.077 10.103 1.00 88.94 90 CYS A O 1
ATOM 726 N N . TYR A 1 91 ? 2.259 -6.541 10.635 1.00 88.62 91 TYR A N 1
ATOM 727 C CA . TYR A 1 91 ? 1.495 -7.278 11.646 1.00 88.62 91 TYR A CA 1
ATOM 728 C C . TYR A 1 91 ? 1.070 -6.384 12.802 1.00 88.62 91 TYR A C 1
ATOM 730 O O . TYR A 1 91 ? -0.120 -6.309 13.104 1.00 88.62 91 TYR A O 1
ATOM 738 N N . SER A 1 92 ? 2.018 -5.674 13.418 1.00 90.69 92 SER A N 1
ATOM 739 C CA . SER A 1 92 ? 1.718 -4.762 14.522 1.00 90.69 92 SER A CA 1
ATOM 740 C C . SER A 1 92 ? 0.700 -3.698 14.112 1.00 90.69 92 SER A C 1
ATOM 742 O O . SER A 1 92 ? -0.207 -3.387 14.877 1.00 90.69 92 SER A O 1
ATOM 744 N N . LEU A 1 93 ? 0.810 -3.164 12.891 1.00 89.69 93 LEU A N 1
ATOM 745 C CA . LEU A 1 93 ? -0.140 -2.188 12.363 1.00 89.69 93 LEU A CA 1
ATOM 746 C C . LEU A 1 93 ? -1.525 -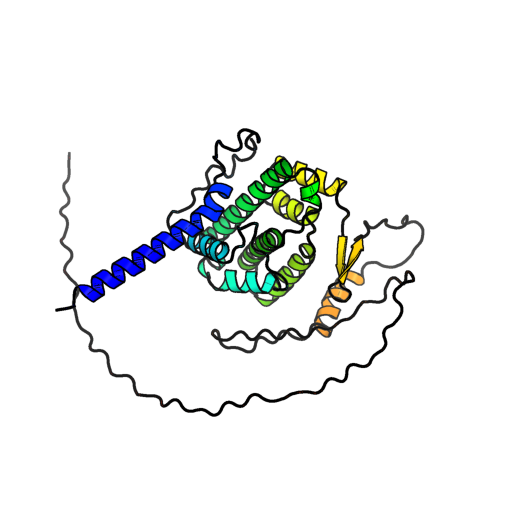2.793 12.185 1.00 89.69 93 LEU A C 1
ATOM 748 O O . LEU A 1 93 ? -2.488 -2.183 12.628 1.00 89.69 93 LEU A O 1
ATOM 752 N N . THR A 1 94 ? -1.647 -3.979 11.588 1.00 87.81 94 THR A N 1
ATOM 753 C CA . THR A 1 94 ? -2.960 -4.615 11.429 1.00 87.81 94 THR A CA 1
ATOM 754 C C . THR A 1 94 ? -3.589 -4.947 12.780 1.00 87.81 94 THR A C 1
ATOM 756 O O . THR A 1 94 ? -4.759 -4.631 12.981 1.00 87.81 94 THR A O 1
ATOM 759 N N . LEU A 1 95 ? -2.810 -5.475 13.735 1.00 89.56 95 LEU A N 1
ATOM 760 C CA . LEU A 1 95 ? -3.275 -5.874 15.072 1.00 89.56 95 LEU A CA 1
ATOM 761 C C . LEU A 1 95 ? -3.856 -4.712 15.886 1.00 89.56 95 LEU A C 1
ATOM 763 O O . LEU A 1 95 ? -4.829 -4.903 16.607 1.00 89.56 95 LEU A O 1
ATOM 767 N N . ASN A 1 96 ? -3.331 -3.499 15.709 1.00 93.38 96 ASN A N 1
ATOM 768 C CA . ASN A 1 96 ? -3.841 -2.305 16.388 1.00 93.38 96 ASN A CA 1
ATOM 769 C C . ASN A 1 96 ? -5.228 -1.847 15.891 1.00 93.38 96 ASN A C 1
ATOM 771 O O . ASN A 1 96 ? -5.828 -0.962 16.500 1.00 93.38 96 ASN A O 1
ATOM 775 N N . PHE A 1 97 ? -5.737 -2.416 14.793 1.00 95.12 97 PHE A N 1
ATOM 776 C CA . PHE A 1 97 ? -7.022 -2.054 14.188 1.00 95.12 97 PHE A CA 1
ATOM 777 C C . PHE A 1 97 ? -7.886 -3.305 13.946 1.00 95.12 97 PHE A C 1
ATOM 779 O O . PHE A 1 97 ? -8.117 -3.670 12.792 1.00 95.12 97 PHE A O 1
ATOM 786 N N . PRO A 1 98 ? -8.390 -3.966 15.009 1.00 94.44 98 PRO A N 1
ATOM 787 C CA . PRO A 1 98 ? -9.126 -5.230 14.896 1.00 94.44 98 PRO A CA 1
ATOM 788 C C . PRO A 1 98 ? -10.353 -5.126 13.984 1.00 94.44 98 PRO A C 1
ATOM 790 O O . PRO A 1 98 ? -10.556 -5.994 13.145 1.00 94.44 98 PRO A O 1
ATOM 793 N N . ARG A 1 99 ? -11.092 -4.008 14.012 1.00 95.06 99 ARG A N 1
ATOM 794 C CA . ARG A 1 99 ? -12.249 -3.805 13.119 1.00 95.06 99 ARG A CA 1
ATOM 795 C C . ARG A 1 99 ? -11.894 -3.826 11.630 1.00 95.06 99 ARG A C 1
ATOM 797 O O . ARG A 1 99 ? -12.674 -4.330 10.838 1.00 95.06 99 ARG A O 1
ATOM 804 N N . VAL A 1 100 ? -10.712 -3.338 11.234 1.00 95.88 100 VAL A N 1
ATOM 805 C CA . VAL A 1 100 ? -10.254 -3.428 9.830 1.00 95.88 100 VAL A CA 1
ATOM 806 C C . VAL A 1 100 ? -9.955 -4.881 9.440 1.00 95.88 100 VAL A C 1
ATOM 808 O O . VAL A 1 100 ? -9.980 -5.219 8.261 1.00 95.88 100 VAL A O 1
ATOM 811 N N . GLN A 1 101 ? -9.666 -5.753 10.406 1.00 94.00 101 GLN A N 1
ATOM 812 C CA . GLN A 1 101 ? -9.456 -7.179 10.160 1.00 94.00 101 GLN A CA 1
ATOM 813 C C . GLN A 1 101 ? -10.781 -7.946 10.137 1.00 94.00 101 GLN A C 1
ATOM 815 O O . GLN A 1 101 ? -10.991 -8.761 9.243 1.00 94.00 101 GLN A O 1
ATOM 820 N N . GLU A 1 102 ? -11.655 -7.672 11.103 1.00 93.25 102 GLU A N 1
ATOM 821 C CA . GLU A 1 102 ? -12.893 -8.412 11.357 1.00 93.25 102 GLU A CA 1
ATOM 822 C C . GLU A 1 102 ? -14.019 -8.028 10.392 1.00 93.25 102 GLU A C 1
ATOM 824 O O . GLU A 1 102 ? -14.709 -8.903 9.876 1.00 93.25 102 GLU A O 1
ATOM 829 N N . GLU A 1 103 ? -14.197 -6.737 10.104 1.00 96.69 103 GLU A N 1
ATOM 830 C CA . GLU A 1 103 ? -15.312 -6.256 9.289 1.00 96.69 103 GLU A CA 1
ATOM 831 C C . GLU A 1 103 ? -14.941 -6.247 7.800 1.00 96.69 103 GLU A C 1
ATOM 833 O O . GLU A 1 103 ? -14.087 -5.477 7.355 1.00 96.69 103 GLU A O 1
ATOM 838 N N . ASP A 1 104 ? -15.626 -7.071 7.003 1.00 96.88 104 ASP A N 1
ATOM 839 C CA . ASP A 1 104 ? -15.369 -7.231 5.565 1.00 96.88 104 ASP A CA 1
ATOM 840 C C . ASP A 1 104 ? -15.397 -5.908 4.790 1.00 96.88 104 ASP A C 1
ATOM 842 O O . ASP A 1 104 ? -14.549 -5.683 3.924 1.00 96.88 104 ASP A O 1
ATOM 846 N N . ASN A 1 105 ? -16.324 -5.012 5.135 1.00 96.38 105 ASN A N 1
ATOM 847 C CA . ASN A 1 105 ? -16.477 -3.711 4.485 1.00 96.38 105 ASN A CA 1
ATOM 848 C C . ASN A 1 105 ? -15.304 -2.768 4.793 1.00 96.38 105 ASN A C 1
ATOM 850 O O . ASN A 1 105 ? -14.741 -2.169 3.875 1.00 96.38 105 ASN A O 1
ATOM 854 N N . GLU A 1 106 ? -14.894 -2.659 6.063 1.00 96.44 106 GLU A N 1
ATOM 855 C CA . GLU A 1 106 ? -13.733 -1.849 6.457 1.00 96.44 106 GLU A CA 1
ATOM 856 C C . GLU A 1 106 ? -12.452 -2.435 5.842 1.00 96.44 106 GLU A C 1
ATOM 858 O O . GLU A 1 106 ? -11.626 -1.712 5.285 1.00 96.44 106 GLU A O 1
ATOM 863 N N . ARG A 1 107 ? -12.306 -3.762 5.846 1.00 97.19 107 ARG A N 1
ATOM 864 C CA . ARG A 1 107 ? -11.160 -4.441 5.235 1.00 97.19 107 ARG A CA 1
ATOM 865 C C . ARG A 1 107 ? -11.064 -4.191 3.734 1.00 97.19 107 ARG A C 1
ATOM 867 O O . ARG A 1 107 ? -9.991 -3.853 3.230 1.00 97.19 107 ARG A O 1
ATOM 874 N N . ALA A 1 108 ? -12.178 -4.340 3.018 1.00 96.25 108 ALA A N 1
ATOM 875 C CA . ALA A 1 108 ? -12.255 -4.089 1.584 1.00 96.25 108 ALA A CA 1
ATOM 876 C C . ALA A 1 108 ? -11.940 -2.623 1.257 1.00 96.25 108 ALA A C 1
ATOM 878 O O . ALA A 1 108 ? -11.156 -2.357 0.344 1.00 96.25 108 ALA A O 1
ATOM 879 N N . LEU A 1 109 ? -12.471 -1.679 2.040 1.00 96.12 109 LEU A N 1
ATOM 880 C CA . LEU A 1 109 ? -12.193 -0.254 1.880 1.00 96.12 109 LEU A CA 1
ATOM 881 C C . LEU A 1 109 ? -10.712 0.074 2.136 1.00 96.12 109 LEU A C 1
ATOM 883 O O . LEU A 1 109 ? -10.108 0.798 1.346 1.00 96.12 109 LEU A O 1
ATOM 887 N N . ALA A 1 110 ? -10.086 -0.493 3.174 1.00 97.12 110 ALA A N 1
ATOM 888 C CA . ALA A 1 110 ? -8.650 -0.328 3.419 1.00 97.12 110 ALA A CA 1
ATOM 889 C C . ALA A 1 110 ? -7.807 -0.844 2.243 1.00 97.12 110 ALA A C 1
ATOM 891 O O . ALA A 1 110 ? -6.904 -0.149 1.773 1.00 97.12 110 ALA A O 1
ATOM 892 N N . ILE A 1 111 ? -8.122 -2.040 1.732 1.00 97.06 111 ILE A N 1
ATOM 893 C CA . ILE A 1 111 ? -7.444 -2.620 0.566 1.00 97.06 111 ILE A CA 1
ATOM 894 C C . ILE A 1 111 ? -7.609 -1.716 -0.662 1.00 97.06 111 ILE A C 1
ATOM 896 O O . ILE A 1 111 ? -6.620 -1.436 -1.342 1.00 97.06 111 ILE A O 1
ATOM 900 N N . ALA A 1 112 ? -8.823 -1.226 -0.929 1.00 95.31 112 ALA A N 1
ATOM 901 C CA . ALA A 1 112 ? -9.103 -0.340 -2.056 1.00 95.31 112 ALA A CA 1
ATOM 902 C C . ALA A 1 112 ? -8.297 0.967 -1.975 1.00 95.31 112 ALA A C 1
ATOM 904 O O . ALA A 1 112 ? -7.661 1.352 -2.958 1.00 95.31 112 ALA A O 1
ATOM 905 N N . LEU A 1 113 ? -8.247 1.610 -0.802 1.00 95.75 113 LEU A N 1
ATOM 906 C CA . LEU A 1 113 ? -7.482 2.844 -0.591 1.00 95.75 113 LEU A CA 1
ATOM 907 C C . LEU A 1 113 ? -5.972 2.632 -0.764 1.00 95.75 113 LEU A C 1
ATOM 909 O O . LEU A 1 113 ? -5.323 3.399 -1.476 1.00 95.75 113 LEU A O 1
ATOM 913 N N . LEU A 1 114 ? -5.405 1.573 -0.176 1.00 96.88 114 LEU A N 1
ATOM 914 C CA . LEU A 1 114 ? -3.976 1.266 -0.315 1.00 96.88 114 LEU A CA 1
ATOM 915 C C . LEU A 1 114 ? -3.600 0.925 -1.766 1.00 96.88 114 LEU A C 1
ATOM 917 O O . LEU A 1 114 ? -2.573 1.386 -2.266 1.00 96.88 114 LEU A O 1
ATOM 921 N N . LEU A 1 115 ? -4.433 0.148 -2.466 1.00 95.44 115 LEU A N 1
ATOM 922 C CA . LEU A 1 115 ? -4.226 -0.166 -3.882 1.00 95.44 115 LEU A CA 1
ATOM 923 C C . LEU A 1 115 ? -4.304 1.090 -4.754 1.00 95.44 115 LEU A C 1
ATOM 925 O O . LEU A 1 115 ? -3.481 1.256 -5.656 1.00 95.44 115 LEU A O 1
ATOM 929 N N . ARG A 1 116 ? -5.265 1.979 -4.481 1.00 93.50 116 ARG A N 1
ATOM 930 C CA . ARG A 1 116 ? -5.426 3.245 -5.201 1.00 93.50 116 ARG A CA 1
ATOM 931 C C . ARG A 1 116 ? -4.214 4.152 -5.010 1.00 93.50 116 ARG A C 1
ATOM 933 O O . ARG A 1 116 ? -3.678 4.648 -5.998 1.00 93.50 116 ARG A O 1
ATOM 940 N N . PHE A 1 117 ? -3.745 4.289 -3.770 1.00 94.56 117 PHE A N 1
ATOM 941 C CA . PHE A 1 117 ? -2.518 5.013 -3.448 1.00 94.56 117 PHE A CA 1
ATOM 942 C C . PHE A 1 117 ? -1.327 4.469 -4.251 1.00 94.56 117 PHE A C 1
ATOM 944 O O . PHE A 1 117 ? -0.675 5.224 -4.968 1.00 94.56 117 PHE A O 1
ATOM 951 N N . LEU A 1 118 ? -1.085 3.151 -4.209 1.00 95.25 118 LEU A N 1
ATOM 952 C CA . LEU A 1 118 ? 0.017 2.524 -4.948 1.00 95.25 118 LEU A CA 1
ATOM 953 C C . LEU A 1 118 ? -0.101 2.703 -6.463 1.00 95.25 118 LEU A C 1
ATOM 955 O O . LEU A 1 118 ? 0.905 2.931 -7.127 1.00 95.25 118 LEU A O 1
ATOM 959 N N . CYS A 1 119 ? -1.309 2.597 -7.019 1.00 93.81 119 CYS A N 1
ATOM 960 C CA . CYS A 1 119 ? -1.540 2.829 -8.441 1.00 93.81 119 CYS A CA 1
ATOM 961 C C . CYS A 1 119 ? -1.089 4.233 -8.844 1.00 93.81 119 CYS A C 1
ATOM 963 O O . CYS A 1 119 ? -0.332 4.379 -9.804 1.00 93.81 119 CYS A O 1
ATOM 965 N N . ASN A 1 120 ? -1.530 5.242 -8.094 1.00 92.31 120 ASN A N 1
ATOM 966 C CA . ASN A 1 120 ? -1.228 6.631 -8.401 1.00 92.31 120 ASN A CA 1
ATOM 967 C C . ASN A 1 120 ? 0.267 6.915 -8.226 1.00 92.31 120 ASN A C 1
ATOM 969 O O . ASN A 1 120 ? 0.859 7.445 -9.157 1.00 92.31 120 ASN A O 1
ATOM 973 N N . VAL A 1 121 ? 0.897 6.439 -7.143 1.00 92.69 121 VAL A N 1
ATOM 974 C CA . VAL A 1 121 ? 2.354 6.557 -6.926 1.00 92.69 121 VAL A CA 1
ATOM 975 C C . VAL A 1 121 ? 3.161 5.874 -8.033 1.00 92.69 121 VAL A C 1
ATOM 977 O O . VAL A 1 121 ? 4.122 6.442 -8.541 1.00 92.69 121 VAL A O 1
ATOM 980 N N . PHE A 1 122 ? 2.799 4.656 -8.445 1.00 93.88 122 PHE A N 1
ATOM 981 C CA . PHE A 1 122 ? 3.543 3.953 -9.496 1.00 93.88 122 PHE A CA 1
ATOM 982 C C . PHE A 1 122 ? 3.449 4.670 -10.839 1.00 93.88 122 PHE A C 1
ATOM 984 O O . PHE A 1 122 ? 4.451 4.777 -11.541 1.00 93.88 122 PHE A O 1
ATOM 991 N N . VAL A 1 123 ? 2.256 5.142 -11.204 1.00 91.81 123 VAL A N 1
ATOM 992 C CA . VAL A 1 123 ? 2.035 5.822 -12.482 1.00 91.81 123 VAL A CA 1
ATOM 993 C C . VAL A 1 123 ? 2.680 7.209 -12.481 1.00 91.81 123 VAL A C 1
ATOM 995 O O . VAL A 1 123 ? 3.376 7.532 -13.443 1.00 91.81 123 VAL A O 1
ATOM 998 N N . SER A 1 124 ? 2.505 8.001 -11.416 1.00 91.00 124 SER A N 1
ATOM 999 C CA . SER A 1 124 ? 3.112 9.333 -11.303 1.00 91.00 124 SER A CA 1
ATOM 1000 C C . SER A 1 124 ? 4.629 9.250 -11.339 1.00 91.00 124 SER A C 1
ATOM 1002 O O . SER A 1 124 ? 5.279 9.962 -12.099 1.00 91.00 124 SER A O 1
ATOM 1004 N N . ASP A 1 125 ? 5.206 8.342 -10.561 1.00 91.75 125 ASP A N 1
ATOM 1005 C CA . ASP A 1 125 ? 6.646 8.341 -10.354 1.00 91.75 125 ASP A CA 1
ATOM 1006 C C . ASP A 1 125 ? 7.376 7.728 -11.538 1.00 91.75 125 ASP A C 1
ATOM 1008 O O . ASP A 1 125 ? 8.442 8.212 -11.906 1.00 91.75 125 ASP A O 1
ATOM 1012 N N . ALA A 1 126 ? 6.784 6.725 -12.194 1.00 92.12 126 ALA A N 1
ATOM 1013 C CA . ALA A 1 126 ? 7.321 6.211 -13.448 1.00 92.12 126 ALA A CA 1
ATOM 1014 C C . ALA A 1 126 ? 7.320 7.280 -14.549 1.00 92.12 126 ALA A C 1
ATOM 1016 O O . ALA A 1 126 ? 8.243 7.319 -15.361 1.00 92.12 126 ALA A O 1
ATOM 1017 N N . ALA A 1 127 ? 6.314 8.156 -14.574 1.00 90.44 127 ALA A N 1
ATOM 1018 C CA . ALA A 1 127 ? 6.268 9.259 -15.523 1.00 90.44 127 ALA A CA 1
ATOM 1019 C C . ALA A 1 127 ? 7.274 10.373 -15.203 1.00 90.44 127 ALA A C 1
ATOM 1021 O O . ALA A 1 127 ? 7.922 10.878 -16.114 1.00 90.44 127 ALA A O 1
ATOM 1022 N N . ILE A 1 128 ? 7.418 10.743 -13.927 1.00 90.56 128 ILE A N 1
ATOM 1023 C CA . ILE A 1 128 ? 8.333 11.809 -13.491 1.00 90.56 128 ILE A CA 1
ATOM 1024 C C . ILE A 1 128 ? 9.796 11.369 -13.620 1.00 90.56 128 ILE A C 1
ATOM 1026 O O . ILE A 1 128 ? 10.647 12.142 -14.048 1.00 90.56 128 ILE A O 1
ATOM 1030 N N . GLU A 1 129 ? 10.111 10.133 -13.239 1.00 90.88 129 GLU A N 1
ATOM 1031 C CA . GLU A 1 129 ? 11.496 9.656 -13.131 1.00 90.88 129 GLU A CA 1
ATOM 1032 C C . GLU A 1 129 ? 11.968 8.868 -14.355 1.00 90.88 129 GLU A C 1
ATOM 1034 O O . GLU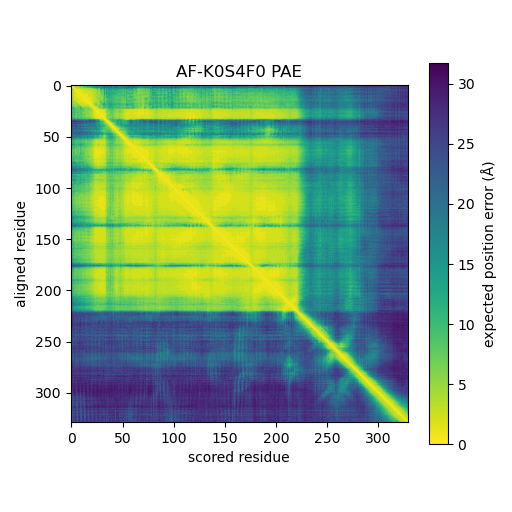 A 1 129 ? 13.164 8.599 -14.497 1.00 90.88 129 GLU A O 1
ATOM 1039 N N . GLY A 1 130 ? 11.042 8.456 -15.223 1.00 92.62 130 GLY A N 1
ATOM 1040 C CA . GLY A 1 130 ? 11.341 7.699 -16.430 1.00 92.62 130 GLY A CA 1
ATOM 1041 C C . GLY A 1 130 ? 12.081 6.394 -16.132 1.00 92.62 130 GLY A C 1
ATOM 1042 O O . GLY A 1 130 ? 11.579 5.499 -15.453 1.00 92.62 130 GLY A O 1
ATOM 1043 N N . GLU A 1 131 ? 13.292 6.249 -16.674 1.00 92.06 131 GLU A N 1
ATOM 1044 C CA . GLU A 1 131 ? 14.066 5.011 -16.526 1.00 92.06 131 GLU A CA 1
ATOM 1045 C C . GLU A 1 131 ? 14.630 4.802 -15.117 1.00 92.06 131 GLU A C 1
ATOM 1047 O O . GLU A 1 131 ? 14.756 3.658 -14.674 1.00 92.06 131 GLU A O 1
ATOM 1052 N N . LEU A 1 132 ? 14.907 5.883 -14.381 1.00 92.19 132 LEU A N 1
ATOM 1053 C CA . LEU A 1 132 ? 15.461 5.803 -13.027 1.00 92.19 132 LEU A CA 1
ATOM 1054 C C . LEU A 1 132 ? 14.501 5.107 -12.057 1.00 92.19 132 LEU A C 1
ATOM 1056 O O . LEU A 1 132 ? 14.946 4.437 -11.122 1.00 92.19 132 LEU A O 1
ATOM 1060 N N . TRP A 1 133 ? 13.197 5.201 -12.318 1.00 91.31 133 TRP A N 1
ATOM 1061 C CA . TRP A 1 133 ? 12.153 4.574 -11.515 1.00 91.31 133 TRP A CA 1
ATOM 1062 C C . TRP A 1 133 ? 12.357 3.060 -11.344 1.00 91.31 133 TRP A C 1
ATOM 1064 O O . TRP A 1 133 ? 12.177 2.514 -10.253 1.00 91.31 133 TRP A O 1
ATOM 1074 N N . PHE A 1 134 ? 12.804 2.371 -12.402 1.00 87.69 134 PHE A N 1
ATOM 1075 C CA . PHE A 1 134 ? 12.996 0.917 -12.391 1.00 87.69 134 PHE A CA 1
ATOM 1076 C C . PHE A 1 134 ? 14.138 0.468 -11.469 1.00 87.69 134 PHE A C 1
ATOM 1078 O O . PHE A 1 134 ? 14.136 -0.677 -11.014 1.00 87.69 134 PHE A O 1
ATOM 1085 N N . HIS A 1 135 ? 15.095 1.351 -11.180 1.00 85.25 135 HIS A N 1
ATOM 1086 C CA . HIS A 1 135 ? 16.291 1.036 -10.398 1.00 85.25 135 HIS A CA 1
ATOM 1087 C C . HIS A 1 135 ? 16.207 1.504 -8.938 1.00 85.25 135 HIS A C 1
ATOM 1089 O O . HIS A 1 135 ? 17.043 1.117 -8.123 1.00 85.25 135 HIS A O 1
ATOM 1095 N N . GLN A 1 136 ? 15.189 2.292 -8.575 1.00 84.50 136 GLN A N 1
ATOM 1096 C CA . GLN A 1 136 ? 14.994 2.743 -7.199 1.00 84.50 136 GLN A CA 1
ATOM 1097 C C . GLN A 1 136 ? 14.368 1.657 -6.321 1.00 84.50 136 GLN A C 1
ATOM 1099 O O . GLN A 1 136 ? 13.243 1.205 -6.567 1.00 84.50 136 GLN A O 1
ATOM 1104 N N . GLN A 1 137 ? 15.043 1.323 -5.222 1.00 77.88 137 GLN A N 1
ATOM 1105 C CA . GLN A 1 137 ? 14.428 0.590 -4.120 1.00 77.88 137 GLN A CA 1
ATOM 1106 C C . GLN A 1 137 ? 13.551 1.527 -3.295 1.00 77.88 137 GLN A C 1
ATOM 1108 O O . GLN A 1 137 ? 14.013 2.566 -2.823 1.00 77.88 137 GLN A O 1
ATOM 1113 N N . ARG A 1 138 ? 12.281 1.158 -3.129 1.00 80.00 138 ARG A N 1
ATOM 1114 C CA . ARG A 1 138 ? 11.357 1.861 -2.243 1.00 80.00 138 ARG A CA 1
ATOM 1115 C C . ARG A 1 138 ? 10.640 0.866 -1.351 1.00 80.00 138 ARG A C 1
ATOM 1117 O O . ARG A 1 138 ? 9.645 0.254 -1.737 1.00 80.00 138 ARG A O 1
ATOM 1124 N N . ASP A 1 139 ? 11.178 0.724 -0.149 1.00 84.81 139 ASP A N 1
ATOM 1125 C CA . ASP A 1 139 ? 10.733 -0.261 0.838 1.00 84.81 139 ASP A CA 1
ATOM 1126 C C . ASP A 1 139 ? 9.290 -0.009 1.298 1.00 84.81 139 ASP A C 1
ATOM 1128 O O . ASP A 1 139 ? 8.547 -0.952 1.574 1.00 84.81 139 ASP A O 1
ATOM 1132 N N . ASN A 1 140 ? 8.850 1.253 1.289 1.00 91.00 140 ASN A N 1
ATOM 1133 C CA . ASN A 1 140 ? 7.509 1.646 1.726 1.00 91.00 140 ASN A CA 1
ATOM 1134 C C . ASN A 1 140 ? 6.414 1.005 0.863 1.00 91.00 140 ASN A C 1
ATOM 1136 O O . ASN A 1 140 ? 5.415 0.511 1.378 1.00 91.00 140 ASN A O 1
ATOM 1140 N N . GLU A 1 141 ? 6.612 0.945 -0.452 1.00 93.12 141 GLU A N 1
ATOM 1141 C CA . GLU A 1 141 ? 5.639 0.354 -1.374 1.00 93.12 141 GLU A CA 1
ATOM 1142 C C . GLU A 1 141 ? 5.546 -1.164 -1.202 1.00 93.12 141 GLU A C 1
ATOM 1144 O O . GLU A 1 141 ? 4.456 -1.739 -1.256 1.00 93.12 141 GLU A O 1
ATOM 1149 N N . ALA A 1 142 ? 6.691 -1.814 -0.966 1.00 91.94 142 ALA A N 1
ATOM 1150 C CA . ALA A 1 142 ? 6.748 -3.232 -0.645 1.00 91.94 142 ALA A CA 1
ATOM 1151 C C . ALA A 1 142 ? 6.008 -3.525 0.664 1.00 91.94 142 ALA A C 1
ATOM 1153 O O . ALA A 1 142 ? 5.247 -4.493 0.733 1.00 91.94 142 ALA A O 1
ATOM 1154 N N . ALA A 1 143 ? 6.162 -2.664 1.671 1.00 92.31 143 ALA A N 1
ATOM 1155 C CA . ALA A 1 143 ? 5.420 -2.764 2.917 1.00 92.31 143 ALA A CA 1
ATOM 1156 C C . ALA A 1 143 ? 3.915 -2.581 2.724 1.00 92.31 143 ALA A C 1
ATOM 1158 O O . ALA A 1 143 ? 3.141 -3.399 3.213 1.00 92.31 143 ALA A O 1
ATOM 1159 N N . ILE A 1 1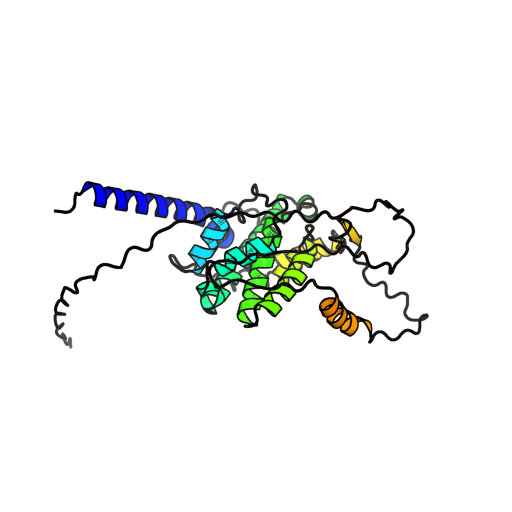44 ? 3.482 -1.589 1.944 1.00 94.94 144 ILE A N 1
ATOM 1160 C CA . ILE A 1 144 ? 2.059 -1.406 1.632 1.00 94.94 144 ILE A CA 1
ATOM 1161 C C . ILE A 1 144 ? 1.502 -2.630 0.884 1.00 94.94 144 ILE A C 1
ATOM 1163 O O . ILE A 1 144 ? 0.420 -3.115 1.219 1.00 94.94 144 ILE A O 1
ATOM 1167 N N . CYS A 1 145 ? 2.250 -3.209 -0.064 1.00 95.62 145 CYS A N 1
ATOM 1168 C CA . CYS A 1 145 ? 1.855 -4.461 -0.724 1.00 95.62 145 CYS A CA 1
ATOM 1169 C C . CYS A 1 145 ? 1.743 -5.635 0.264 1.00 95.62 145 CYS A C 1
ATOM 1171 O O . CYS A 1 145 ? 0.820 -6.447 0.155 1.00 95.62 145 CYS A O 1
ATOM 1173 N N . CYS A 1 146 ? 2.653 -5.724 1.241 1.00 94.19 146 CYS A N 1
ATOM 1174 C CA . CYS A 1 146 ? 2.575 -6.709 2.320 1.00 94.19 146 CYS A CA 1
ATOM 1175 C C . CYS A 1 146 ? 1.326 -6.505 3.187 1.00 94.19 146 CYS A C 1
ATOM 1177 O O . CYS A 1 146 ? 0.647 -7.486 3.483 1.00 94.19 146 CYS A O 1
ATOM 1179 N N . MET A 1 147 ? 0.991 -5.260 3.545 1.00 95.75 147 MET A N 1
ATOM 1180 C CA . MET A 1 147 ? -0.219 -4.932 4.310 1.00 95.75 147 MET A CA 1
ATOM 1181 C C . MET A 1 147 ? -1.489 -5.336 3.558 1.00 95.75 147 MET A C 1
ATOM 1183 O O . MET A 1 147 ? -2.337 -6.013 4.131 1.00 95.75 147 MET A O 1
ATOM 1187 N N . ILE A 1 148 ? -1.599 -5.005 2.265 1.00 97.12 148 ILE A N 1
ATOM 1188 C CA . ILE A 1 148 ? -2.739 -5.418 1.426 1.00 97.12 148 ILE A CA 1
ATOM 1189 C C . ILE A 1 148 ? -2.887 -6.940 1.439 1.00 97.12 148 ILE A C 1
ATOM 1191 O O . ILE A 1 148 ? -3.972 -7.465 1.678 1.00 97.12 148 ILE A O 1
ATOM 1195 N N . TYR A 1 149 ? -1.791 -7.664 1.204 1.00 96.94 149 TYR A N 1
ATOM 1196 C CA . TYR A 1 149 ? -1.831 -9.122 1.178 1.00 96.94 149 TYR A CA 1
ATOM 1197 C C . TYR A 1 149 ? -2.170 -9.727 2.547 1.00 96.94 149 TYR A C 1
ATOM 1199 O O . TYR A 1 149 ? -2.887 -10.721 2.616 1.00 96.94 149 TYR A O 1
ATOM 1207 N N . LEU A 1 150 ? -1.687 -9.126 3.636 1.00 96.00 150 LEU A N 1
ATOM 1208 C CA . LEU A 1 150 ? -2.020 -9.542 4.994 1.00 96.00 150 LEU A CA 1
ATOM 1209 C C . LEU A 1 150 ? -3.518 -9.373 5.280 1.00 96.00 150 LEU A C 1
ATOM 1211 O O . LEU A 1 150 ? -4.151 -10.320 5.740 1.00 96.00 150 LEU A O 1
ATOM 1215 N N . LEU A 1 151 ? -4.102 -8.224 4.931 1.00 96.94 151 LEU A N 1
ATOM 1216 C CA . LEU A 1 151 ? -5.544 -7.989 5.056 1.00 96.94 151 LEU A CA 1
ATOM 1217 C C . LEU A 1 151 ? -6.357 -9.002 4.230 1.00 96.94 151 LEU A C 1
ATOM 1219 O O . LEU A 1 151 ? -7.331 -9.564 4.721 1.00 96.94 151 LEU A O 1
ATOM 1223 N N . GLU A 1 152 ? -5.930 -9.324 3.005 1.00 97.44 152 GLU A N 1
ATOM 1224 C CA . GLU A 1 152 ? -6.579 -10.374 2.205 1.00 97.44 152 GLU A CA 1
ATOM 1225 C C . GLU A 1 152 ? -6.521 -11.760 2.858 1.00 97.44 152 GLU A C 1
ATOM 1227 O O . GLU A 1 152 ? -7.448 -12.553 2.698 1.00 97.44 152 GLU A O 1
ATOM 1232 N N . LEU A 1 153 ? -5.418 -12.091 3.533 1.00 96.69 153 LEU A N 1
ATOM 1233 C CA . LEU A 1 153 ? -5.276 -13.369 4.226 1.00 96.69 153 LEU A CA 1
ATOM 1234 C C . LEU A 1 153 ? -6.163 -13.433 5.468 1.00 96.69 153 LEU A C 1
ATOM 1236 O O . LEU A 1 153 ? -6.812 -14.456 5.665 1.00 96.69 153 LEU A O 1
ATOM 1240 N N . LEU A 1 154 ? -6.225 -12.355 6.253 1.00 95.19 154 LEU A N 1
ATOM 1241 C CA . LEU A 1 154 ? -7.075 -12.262 7.445 1.00 95.19 154 LEU A CA 1
ATOM 1242 C C . LEU A 1 154 ? -8.563 -12.397 7.097 1.00 95.19 154 LEU A C 1
ATOM 1244 O O . LEU A 1 154 ? -9.309 -13.030 7.831 1.00 95.19 154 LEU A O 1
ATOM 1248 N N . GLY A 1 155 ? -8.981 -11.906 5.927 1.00 95.44 155 GLY A N 1
ATOM 1249 C CA . GLY A 1 155 ? -10.344 -12.114 5.430 1.00 95.44 155 GLY A CA 1
ATOM 1250 C C . GLY A 1 155 ? -10.650 -13.517 4.895 1.00 95.44 155 GLY A C 1
ATOM 1251 O O . GLY A 1 155 ? -11.800 -13.802 4.585 1.00 95.44 155 GLY A O 1
ATOM 1252 N N . ARG A 1 156 ? -9.643 -14.384 4.716 1.00 97.06 156 ARG A N 1
ATOM 1253 C CA . ARG A 1 156 ? -9.808 -15.739 4.144 1.00 97.06 156 ARG A CA 1
ATOM 1254 C C . ARG A 1 156 ? -9.504 -16.862 5.128 1.00 97.06 156 ARG A C 1
ATOM 1256 O O . ARG A 1 156 ? -9.973 -17.979 4.927 1.00 97.06 156 ARG A O 1
ATOM 1263 N N . TYR A 1 157 ? -8.669 -16.603 6.127 1.00 96.81 157 TYR A N 1
ATOM 1264 C CA . TYR A 1 157 ? -8.168 -17.602 7.060 1.00 96.81 157 TYR A CA 1
ATOM 1265 C C . TYR A 1 157 ? -8.333 -17.099 8.489 1.00 96.81 157 TYR A C 1
ATOM 1267 O O . TYR A 1 157 ? -7.854 -16.020 8.820 1.00 96.81 157 TYR A O 1
ATOM 1275 N N . SER A 1 158 ? -8.938 -17.922 9.343 1.00 93.12 158 SER A N 1
ATOM 1276 C CA . SER A 1 158 ? -9.015 -17.680 10.787 1.00 93.12 158 SER A CA 1
ATOM 1277 C C . SER A 1 158 ? -7.732 -18.083 11.526 1.00 93.12 158 SER A C 1
ATOM 1279 O O . SER A 1 158 ? -7.394 -17.493 12.547 1.00 93.12 158 SER A O 1
ATOM 1281 N N . ASP A 1 159 ? -6.989 -19.072 11.013 1.00 94.75 159 ASP A N 1
ATOM 1282 C CA . ASP A 1 159 ? -5.737 -19.538 11.618 1.00 94.75 159 ASP A CA 1
ATOM 1283 C C . ASP A 1 159 ? -4.584 -18.554 11.353 1.00 94.75 159 ASP A C 1
ATOM 1285 O O . ASP A 1 159 ? -3.992 -18.508 10.264 1.00 94.75 159 ASP A O 1
ATOM 1289 N N . VAL A 1 160 ? -4.219 -17.805 12.395 1.00 90.56 160 VAL A N 1
ATOM 1290 C CA . VAL A 1 160 ? -3.136 -16.812 12.380 1.00 90.56 160 VAL A CA 1
ATOM 1291 C C . VAL A 1 160 ? -1.786 -17.431 11.997 1.00 90.56 160 VAL A C 1
ATOM 1293 O O . VAL A 1 160 ? -0.972 -16.770 11.354 1.00 90.56 160 VAL A O 1
ATOM 1296 N N . SER A 1 161 ? -1.537 -18.712 12.290 1.00 91.88 161 SER A N 1
ATOM 1297 C CA . SER A 1 161 ? -0.295 -19.397 11.902 1.00 91.88 161 SER A CA 1
ATOM 1298 C C . SER A 1 161 ? -0.196 -19.612 10.385 1.00 91.88 161 SER A C 1
ATOM 1300 O O . SER A 1 161 ? 0.894 -19.569 9.797 1.00 91.88 161 SER A O 1
ATOM 1302 N N . VAL A 1 162 ? -1.333 -19.830 9.716 1.00 94.75 162 VAL A N 1
ATOM 1303 C CA . VAL A 1 162 ? -1.415 -19.948 8.253 1.00 94.75 162 VAL A CA 1
ATOM 1304 C C . VAL A 1 162 ? -1.231 -18.575 7.616 1.00 94.75 162 VAL A C 1
ATOM 1306 O O . VAL A 1 162 ? -0.467 -18.454 6.651 1.00 94.75 162 VAL A O 1
ATOM 1309 N N . VAL A 1 163 ? -1.862 -17.542 8.184 1.00 94.44 163 VAL A N 1
ATOM 1310 C CA . VAL A 1 163 ? -1.691 -16.143 7.766 1.00 94.44 163 VAL A CA 1
ATOM 1311 C C . VAL A 1 163 ? -0.218 -15.725 7.881 1.00 94.44 163 VAL A C 1
ATOM 1313 O O . VAL A 1 163 ? 0.374 -15.316 6.879 1.00 94.44 163 VAL A O 1
ATOM 1316 N N . ALA A 1 164 ? 0.413 -15.959 9.040 1.00 90.31 164 ALA A N 1
ATOM 1317 C CA . ALA A 1 164 ? 1.837 -15.735 9.318 1.00 90.31 164 ALA A CA 1
ATOM 1318 C C . ALA A 1 164 ? 2.745 -16.321 8.238 1.00 90.31 164 ALA A C 1
ATOM 1320 O O . ALA A 1 164 ? 3.473 -15.590 7.557 1.00 90.31 164 ALA A O 1
ATOM 1321 N N . ARG A 1 165 ? 2.657 -17.638 8.026 1.00 92.44 165 ARG A N 1
ATOM 1322 C CA . ARG A 1 165 ? 3.500 -18.351 7.056 1.00 92.44 165 ARG A CA 1
ATOM 1323 C C . ARG A 1 165 ? 3.310 -17.835 5.631 1.00 92.44 165 ARG A C 1
ATOM 1325 O O . ARG A 1 165 ? 4.291 -17.626 4.913 1.00 92.44 165 ARG A O 1
ATOM 1332 N N . ARG A 1 166 ? 2.064 -17.603 5.205 1.00 94.31 166 ARG A N 1
ATOM 1333 C CA . ARG A 1 166 ? 1.764 -17.117 3.848 1.00 94.31 166 ARG A CA 1
ATOM 1334 C C . ARG A 1 166 ? 2.242 -15.686 3.638 1.00 94.31 166 ARG A C 1
ATOM 1336 O O . ARG A 1 166 ? 2.784 -15.396 2.571 1.00 94.31 166 ARG A O 1
ATOM 1343 N N . ALA A 1 167 ? 2.069 -14.816 4.626 1.00 91.19 167 ALA A N 1
ATOM 1344 C CA . ALA A 1 167 ? 2.493 -13.428 4.534 1.00 91.19 167 ALA A CA 1
ATOM 1345 C C . ALA A 1 167 ? 4.024 -13.310 4.473 1.00 91.19 167 ALA A C 1
ATOM 1347 O O . ALA A 1 167 ? 4.528 -12.617 3.597 1.00 91.19 167 ALA A O 1
ATOM 1348 N N . VAL A 1 168 ? 4.763 -14.075 5.290 1.00 89.56 168 VAL A N 1
ATOM 1349 C CA . VAL A 1 168 ? 6.240 -14.136 5.230 1.00 89.56 168 VAL A CA 1
ATOM 1350 C C . VAL A 1 168 ? 6.727 -14.642 3.868 1.00 89.56 168 VAL A C 1
ATOM 1352 O O . VAL A 1 168 ? 7.647 -14.083 3.270 1.00 89.56 168 VAL A O 1
ATOM 1355 N N . LYS A 1 169 ? 6.086 -15.682 3.318 1.00 89.12 169 LYS A N 1
ATOM 1356 C CA . LYS A 1 169 ? 6.411 -16.168 1.967 1.00 89.12 169 LYS A CA 1
ATOM 1357 C C . LYS A 1 169 ? 6.211 -15.077 0.913 1.00 89.12 169 LYS A C 1
ATOM 1359 O O . LYS A 1 169 ? 6.994 -14.992 -0.031 1.00 89.12 169 LYS A O 1
ATOM 1364 N N . MET A 1 170 ? 5.165 -14.265 1.054 1.00 89.81 170 MET A N 1
ATOM 1365 C CA . MET A 1 170 ? 4.866 -13.189 0.115 1.00 89.81 170 MET A CA 1
ATOM 1366 C C . MET A 1 170 ? 5.798 -11.989 0.277 1.00 89.81 170 MET A C 1
ATOM 1368 O O . MET A 1 170 ? 6.296 -11.493 -0.729 1.00 89.81 170 MET A O 1
ATOM 1372 N N . SER A 1 171 ? 6.106 -11.570 1.505 1.00 87.94 171 SER A N 1
ATOM 1373 C CA . SER A 1 171 ? 7.040 -10.469 1.756 1.00 87.94 171 SER A CA 1
ATOM 1374 C C . SER A 1 171 ? 8.423 -10.755 1.201 1.00 87.94 171 SER A C 1
ATOM 1376 O O . SER A 1 171 ? 9.045 -9.871 0.628 1.00 87.94 171 SER A O 1
ATOM 1378 N N . ASN A 1 172 ? 8.873 -12.010 1.267 1.00 84.81 172 ASN A N 1
ATOM 1379 C CA . ASN A 1 172 ? 10.131 -12.432 0.656 1.00 84.81 172 ASN A CA 1
ATOM 1380 C C . ASN A 1 172 ? 10.140 -12.288 -0.875 1.00 84.81 172 ASN A C 1
ATOM 1382 O O . ASN A 1 172 ? 11.210 -12.200 -1.464 1.00 84.81 172 ASN A O 1
ATOM 1386 N N . ASN A 1 173 ? 8.976 -12.252 -1.538 1.00 85.81 173 ASN A N 1
ATOM 1387 C CA . ASN A 1 173 ? 8.909 -11.952 -2.973 1.00 85.81 173 ASN A CA 1
ATOM 1388 C C . ASN A 1 173 ? 8.991 -10.446 -3.271 1.00 85.81 173 ASN A C 1
ATOM 1390 O O . ASN A 1 173 ? 9.305 -10.081 -4.402 1.00 85.81 173 ASN A O 1
ATOM 1394 N N . PHE A 1 174 ? 8.674 -9.593 -2.294 1.00 87.31 174 PHE A N 1
ATOM 1395 C CA . PHE A 1 174 ? 8.722 -8.133 -2.421 1.00 87.31 174 PHE A CA 1
ATOM 1396 C C . PHE A 1 174 ? 10.009 -7.515 -1.887 1.00 87.31 174 PHE A C 1
ATOM 1398 O O . PHE A 1 174 ? 10.378 -6.422 -2.321 1.00 87.31 174 PHE A O 1
ATOM 1405 N N . ALA A 1 175 ? 10.684 -8.219 -0.979 1.00 77.81 175 ALA A N 1
ATOM 1406 C CA . ALA A 1 175 ? 12.006 -7.870 -0.494 1.00 77.81 175 ALA A CA 1
ATOM 1407 C C . ALA A 1 175 ? 12.975 -7.619 -1.664 1.00 77.81 175 ALA A C 1
ATOM 1409 O O . ALA A 1 175 ? 12.822 -8.162 -2.763 1.00 77.81 175 ALA A O 1
ATOM 1410 N N . ASP A 1 176 ? 13.946 -6.741 -1.418 1.00 73.69 176 ASP A N 1
ATOM 1411 C CA . ASP A 1 176 ? 15.007 -6.360 -2.356 1.00 73.69 176 ASP A CA 1
ATOM 1412 C C . ASP A 1 176 ? 14.576 -5.552 -3.580 1.00 73.69 176 ASP A C 1
ATOM 1414 O O . ASP A 1 176 ? 15.362 -5.359 -4.511 1.00 73.69 176 ASP A O 1
ATOM 1418 N N . GLY A 1 177 ? 13.376 -4.971 -3.554 1.00 65.81 177 GLY A N 1
ATOM 1419 C CA . GLY A 1 177 ? 12.979 -3.961 -4.534 1.00 65.81 177 GLY A CA 1
ATOM 1420 C C . GLY A 1 177 ? 12.678 -4.546 -5.909 1.00 65.81 177 GLY A C 1
ATOM 1421 O O . GLY A 1 177 ? 12.989 -3.939 -6.934 1.00 65.81 177 GLY A O 1
ATOM 1422 N N . ASN A 1 178 ? 12.045 -5.719 -5.953 1.00 84.62 178 ASN A N 1
ATOM 1423 C CA . ASN A 1 178 ? 11.534 -6.293 -7.192 1.00 84.62 178 ASN A CA 1
ATOM 1424 C C . ASN A 1 178 ? 10.297 -5.511 -7.677 1.00 84.62 178 ASN A C 1
ATOM 1426 O O . ASN A 1 178 ? 9.154 -5.959 -7.565 1.00 84.62 178 ASN A O 1
ATOM 1430 N N . ARG A 1 179 ? 10.538 -4.318 -8.238 1.00 91.12 179 ARG A N 1
ATOM 1431 C CA . ARG A 1 179 ? 9.513 -3.420 -8.799 1.00 91.12 179 ARG A CA 1
ATOM 1432 C C . ARG A 1 179 ? 8.606 -4.139 -9.782 1.00 91.12 179 ARG A C 1
ATOM 1434 O O . ARG A 1 179 ? 7.396 -3.953 -9.764 1.00 91.12 179 ARG A O 1
ATOM 1441 N N . ARG A 1 180 ? 9.174 -5.024 -10.601 1.00 93.19 180 ARG A N 1
ATOM 1442 C CA . ARG A 1 180 ? 8.412 -5.860 -11.530 1.00 93.19 180 ARG A CA 1
ATOM 1443 C C . ARG A 1 180 ? 7.327 -6.668 -10.811 1.00 93.19 180 ARG A C 1
ATOM 1445 O O . ARG A 1 180 ? 6.196 -6.697 -11.295 1.00 93.19 180 ARG A O 1
ATOM 1452 N N . ASP A 1 181 ? 7.647 -7.321 -9.695 1.00 93.31 181 ASP A N 1
ATOM 1453 C CA . ASP A 1 181 ? 6.673 -8.111 -8.937 1.00 93.31 181 ASP A CA 1
ATOM 1454 C C . ASP A 1 181 ? 5.704 -7.235 -8.119 1.00 93.31 181 ASP A C 1
ATOM 1456 O O . ASP A 1 181 ? 4.534 -7.607 -8.000 1.00 93.31 181 ASP A O 1
ATOM 1460 N N . LEU A 1 182 ? 6.123 -6.047 -7.662 1.00 94.69 182 LEU A N 1
ATOM 1461 C CA . LEU A 1 182 ? 5.234 -5.056 -7.035 1.00 94.69 182 LEU A CA 1
ATOM 1462 C C . LEU A 1 182 ? 4.177 -4.529 -8.019 1.00 94.69 182 LEU A C 1
ATOM 1464 O O . LEU A 1 182 ? 2.980 -4.624 -7.751 1.00 94.69 182 LEU A O 1
ATOM 1468 N N . VAL A 1 183 ? 4.579 -4.063 -9.208 1.00 95.81 183 VAL A N 1
ATOM 1469 C CA . VAL A 1 183 ? 3.614 -3.602 -10.225 1.00 95.81 183 VAL A CA 1
ATOM 1470 C C . VAL A 1 183 ? 2.717 -4.747 -10.660 1.00 95.81 183 VAL A C 1
ATOM 1472 O O . VAL A 1 183 ? 1.510 -4.570 -10.776 1.00 95.81 183 VAL A O 1
ATOM 1475 N N . LYS A 1 184 ? 3.269 -5.952 -10.851 1.00 95.81 184 LYS A N 1
ATOM 1476 C CA . LYS A 1 184 ? 2.467 -7.143 -11.153 1.00 95.81 184 LYS A CA 1
ATOM 1477 C C . LYS A 1 184 ? 1.421 -7.413 -10.072 1.00 95.81 184 LYS A C 1
ATOM 1479 O O . LYS A 1 184 ? 0.314 -7.833 -10.403 1.00 95.81 184 LYS A O 1
ATOM 1484 N N . PHE A 1 185 ? 1.771 -7.237 -8.799 1.00 96.44 185 PHE A N 1
ATOM 1485 C CA . PHE A 1 185 ? 0.859 -7.448 -7.681 1.00 96.44 185 PHE A CA 1
ATOM 1486 C C . PHE A 1 185 ? -0.322 -6.476 -7.720 1.00 96.44 185 PHE A C 1
ATOM 1488 O O . PHE A 1 185 ? -1.464 -6.929 -7.601 1.00 96.44 185 PHE A O 1
ATOM 1495 N N . VAL A 1 186 ? -0.054 -5.186 -7.946 1.00 96.62 186 VAL A N 1
ATOM 1496 C CA . VAL A 1 186 ? -1.087 -4.140 -8.014 1.00 96.62 186 VAL A CA 1
ATOM 1497 C C . VAL A 1 186 ? -1.907 -4.257 -9.305 1.00 96.62 186 VAL A C 1
ATOM 1499 O O . VAL A 1 186 ? -3.131 -4.293 -9.248 1.00 96.62 186 VAL A O 1
ATOM 1502 N N . ALA A 1 187 ? -1.263 -4.446 -10.462 1.00 95.69 187 ALA A N 1
ATOM 1503 C CA . ALA A 1 187 ? -1.921 -4.586 -11.769 1.00 95.69 187 ALA A CA 1
ATOM 1504 C C . ALA A 1 187 ? -2.847 -5.812 -11.875 1.00 95.69 187 ALA A C 1
ATOM 1506 O O . ALA A 1 187 ? -3.708 -5.871 -12.748 1.00 95.69 187 ALA A O 1
ATOM 1507 N N . LYS A 1 188 ? -2.652 -6.824 -11.019 1.00 96.00 188 LYS A N 1
ATOM 1508 C CA . LYS A 1 188 ? -3.552 -7.982 -10.919 1.00 96.00 188 LYS A CA 1
ATOM 1509 C C . LYS A 1 188 ? -4.823 -7.704 -10.119 1.00 96.00 188 LYS A C 1
ATOM 1511 O O . LYS A 1 188 ? -5.780 -8.450 -10.276 1.00 96.00 188 LYS A O 1
ATOM 1516 N N . ARG A 1 189 ? -4.800 -6.707 -9.234 1.00 95.12 189 ARG A N 1
ATOM 1517 C CA . ARG A 1 189 ? -5.908 -6.358 -8.330 1.00 95.12 189 ARG A CA 1
ATOM 1518 C C . ARG A 1 189 ? -6.703 -5.163 -8.821 1.00 95.12 189 ARG A C 1
ATOM 1520 O O . ARG A 1 189 ? -7.884 -5.070 -8.529 1.00 95.12 189 ARG A O 1
ATOM 1527 N N . LEU A 1 190 ? -6.052 -4.276 -9.567 1.00 92.31 190 LEU A N 1
ATOM 1528 C CA . LEU A 1 190 ? -6.671 -3.108 -10.166 1.00 92.31 190 LEU A CA 1
ATOM 1529 C C . LEU A 1 190 ? -6.658 -3.228 -11.694 1.00 92.31 190 LEU A C 1
ATOM 1531 O O . LEU A 1 190 ? -5.568 -3.317 -12.272 1.00 92.31 190 LEU A O 1
ATOM 1535 N N . PRO A 1 191 ? -7.820 -3.187 -12.372 1.00 89.56 191 PRO A N 1
ATOM 1536 C CA . PRO A 1 191 ? -7.920 -3.281 -13.828 1.00 89.56 191 PRO A CA 1
ATOM 1537 C C . PRO A 1 191 ? -7.491 -1.983 -14.548 1.00 89.56 191 PRO A C 1
ATOM 1539 O O . PRO A 1 191 ? -8.154 -1.507 -15.459 1.00 89.56 191 PRO A O 1
ATOM 1542 N N . CYS A 1 192 ? -6.331 -1.425 -14.203 1.00 90.06 192 CYS A N 1
ATOM 1543 C CA . CYS A 1 192 ? -5.803 -0.191 -14.785 1.00 90.06 192 CYS A CA 1
ATOM 1544 C C . CYS A 1 192 ? -4.890 -0.482 -15.990 1.00 90.06 192 CYS A C 1
ATOM 1546 O O . CYS A 1 192 ? -3.894 -1.205 -15.872 1.00 90.06 192 CYS A O 1
ATOM 1548 N N . ALA A 1 193 ? -5.195 0.102 -17.154 1.00 91.25 193 ALA A N 1
ATOM 1549 C CA . ALA A 1 193 ? -4.370 -0.051 -18.354 1.00 91.25 193 ALA A CA 1
ATOM 1550 C C . ALA A 1 193 ? -2.951 0.513 -18.160 1.00 91.25 193 ALA A C 1
ATOM 1552 O O . ALA A 1 193 ? -1.982 -0.148 -18.532 1.00 91.25 193 ALA A O 1
ATOM 1553 N N . CYS A 1 194 ? -2.806 1.662 -17.488 1.00 92.06 194 CYS A N 1
ATOM 1554 C CA . CYS A 1 194 ? -1.499 2.259 -17.194 1.00 92.06 194 CYS A CA 1
ATOM 1555 C C . CYS A 1 194 ? -0.615 1.318 -16.364 1.00 92.06 194 CYS A C 1
ATOM 1557 O O . CYS A 1 194 ? 0.557 1.138 -16.679 1.00 92.06 194 CYS A O 1
ATOM 1559 N N . LEU A 1 195 ? -1.180 0.642 -15.355 1.00 93.50 195 LEU A N 1
ATOM 1560 C CA . LEU A 1 195 ? -0.445 -0.358 -14.573 1.00 93.50 195 LEU A CA 1
ATOM 1561 C C . LEU A 1 195 ? -0.078 -1.597 -15.397 1.00 93.50 195 LEU A C 1
ATOM 1563 O O . LEU A 1 195 ? 0.998 -2.165 -15.204 1.00 93.50 195 LEU A O 1
ATOM 1567 N N . LYS A 1 196 ? -0.942 -2.028 -16.326 1.00 95.06 196 LYS A N 1
ATOM 1568 C CA . LYS A 1 196 ? -0.634 -3.138 -17.243 1.00 95.06 196 LYS A CA 1
ATOM 1569 C C . LYS A 1 196 ? 0.533 -2.783 -18.164 1.00 95.06 196 LYS A C 1
ATOM 1571 O O . LYS A 1 196 ? 1.438 -3.606 -18.315 1.00 95.06 196 LYS A O 1
ATOM 1576 N N . GLU A 1 197 ? 0.547 -1.576 -18.724 1.00 95.62 197 GLU A N 1
ATOM 1577 C CA . GLU A 1 197 ? 1.657 -1.093 -19.550 1.00 95.62 197 GLU A CA 1
ATOM 1578 C C . GLU A 1 197 ? 2.937 -0.895 -18.734 1.00 95.62 197 GLU A C 1
ATOM 1580 O O . GLU A 1 197 ? 3.999 -1.376 -19.135 1.00 95.62 197 GLU A O 1
ATOM 1585 N N . LEU A 1 198 ? 2.840 -0.325 -17.530 1.00 95.31 198 LEU A N 1
ATOM 1586 C CA . LEU A 1 198 ? 3.979 -0.198 -16.623 1.00 95.31 198 LEU A CA 1
ATOM 1587 C C . LEU A 1 198 ? 4.556 -1.571 -16.250 1.00 95.31 198 LEU A C 1
ATOM 1589 O O . LEU A 1 198 ? 5.771 -1.761 -16.253 1.00 95.31 198 LEU A O 1
ATOM 1593 N N . HIS A 1 199 ? 3.709 -2.574 -16.007 1.00 96.31 199 HIS A N 1
ATOM 1594 C CA . HIS A 1 199 ? 4.155 -3.945 -15.765 1.00 96.31 199 HIS A CA 1
ATOM 1595 C C . HIS A 1 199 ? 4.821 -4.560 -17.005 1.00 96.31 199 HIS A C 1
ATOM 1597 O O . HIS A 1 199 ? 5.836 -5.248 -16.871 1.00 96.31 199 HIS A O 1
ATOM 1603 N N . ARG A 1 200 ? 4.296 -4.319 -18.216 1.00 96.69 200 ARG A N 1
ATOM 1604 C CA . ARG A 1 200 ? 4.933 -4.753 -19.474 1.00 96.69 200 ARG A CA 1
ATOM 1605 C C . ARG A 1 200 ? 6.315 -4.118 -19.637 1.00 96.69 200 ARG A C 1
ATOM 1607 O O . ARG A 1 200 ? 7.264 -4.839 -19.946 1.00 96.69 200 ARG A O 1
ATOM 1614 N N . ALA A 1 201 ? 6.448 -2.820 -19.371 1.00 95.88 201 ALA A N 1
ATOM 1615 C CA . ALA A 1 201 ? 7.726 -2.111 -19.387 1.00 95.88 201 ALA A CA 1
ATOM 1616 C C . ALA A 1 201 ? 8.697 -2.670 -18.332 1.00 95.88 201 ALA A C 1
ATOM 1618 O O . ALA A 1 201 ? 9.821 -3.046 -18.666 1.00 95.88 201 ALA A O 1
ATOM 1619 N N . ALA A 1 202 ? 8.238 -2.849 -17.088 1.00 94.75 202 ALA A N 1
ATOM 1620 C CA . ALA A 1 202 ? 9.031 -3.426 -16.004 1.00 94.75 202 ALA A CA 1
ATOM 1621 C C . ALA A 1 202 ? 9.511 -4.846 -16.333 1.00 94.75 202 ALA A C 1
ATOM 1623 O O . ALA A 1 202 ? 10.645 -5.198 -16.037 1.00 94.75 202 ALA A O 1
ATOM 1624 N N . ARG A 1 203 ? 8.689 -5.672 -16.993 1.00 94.94 203 ARG A N 1
ATOM 1625 C CA . ARG A 1 203 ? 9.097 -7.015 -17.437 1.00 94.94 203 ARG A CA 1
ATOM 1626 C C . ARG A 1 203 ? 10.209 -7.007 -18.482 1.00 94.94 203 ARG A C 1
ATOM 1628 O O . ARG A 1 203 ? 10.978 -7.964 -18.499 1.00 94.94 203 ARG A O 1
ATOM 1635 N N . LYS A 1 204 ? 10.236 -6.005 -19.367 1.00 95.25 204 LYS A N 1
ATOM 1636 C CA . LYS A 1 204 ? 11.269 -5.854 -20.403 1.00 95.25 204 LYS A CA 1
ATOM 1637 C C . LYS A 1 204 ? 12.582 -5.343 -19.805 1.00 95.25 204 LYS A C 1
ATOM 1639 O O . LYS A 1 204 ? 13.636 -5.829 -20.187 1.00 95.25 204 LYS A O 1
ATOM 1644 N N . LYS A 1 205 ? 12.502 -4.395 -18.866 1.00 93.50 205 LYS A N 1
ATOM 1645 C CA . LYS A 1 205 ? 13.667 -3.710 -18.283 1.00 93.50 205 LYS A CA 1
ATOM 1646 C C . LYS A 1 205 ? 14.280 -4.431 -17.082 1.00 93.50 205 LYS A C 1
ATOM 1648 O O . LYS A 1 205 ? 15.488 -4.386 -16.892 1.00 93.50 205 LYS A O 1
ATOM 1653 N N . LEU A 1 206 ? 13.462 -5.099 -16.269 1.00 91.62 206 LEU A N 1
ATOM 1654 C CA . LEU A 1 206 ? 13.905 -5.734 -15.030 1.00 91.62 206 LEU A CA 1
ATOM 1655 C C . LEU A 1 206 ? 13.936 -7.256 -15.154 1.00 91.62 206 LEU A C 1
ATOM 1657 O O . LEU A 1 206 ? 12.917 -7.934 -15.371 1.00 91.62 206 LEU A O 1
ATOM 1661 N N . ALA A 1 207 ? 15.130 -7.803 -14.927 1.00 88.88 207 ALA A N 1
ATOM 1662 C CA . ALA A 1 207 ? 15.321 -9.228 -14.736 1.00 88.88 207 ALA A CA 1
ATOM 1663 C C . ALA A 1 207 ? 14.488 -9.719 -13.544 1.00 88.88 207 ALA A C 1
ATOM 1665 O O . ALA A 1 207 ? 14.285 -9.019 -12.551 1.00 88.88 207 ALA A O 1
ATOM 1666 N N . LYS A 1 208 ? 13.995 -10.956 -13.638 1.00 87.12 208 LYS A N 1
ATOM 1667 C CA . LYS A 1 208 ? 13.367 -11.608 -12.491 1.00 87.12 208 LYS A CA 1
ATOM 1668 C C . LYS A 1 208 ? 14.490 -12.010 -11.541 1.00 87.12 208 LYS A C 1
ATOM 1670 O O . LYS A 1 208 ? 15.276 -12.888 -11.881 1.00 87.12 208 LYS A O 1
ATOM 1675 N N . VAL A 1 209 ? 14.570 -11.375 -10.381 1.00 85.62 209 VAL A N 1
ATOM 1676 C CA . VAL A 1 209 ? 15.606 -11.656 -9.381 1.00 85.62 209 VAL A CA 1
ATOM 1677 C C . VAL A 1 209 ? 14.987 -12.260 -8.127 1.00 85.62 209 VAL A C 1
ATOM 1679 O O . VAL A 1 209 ? 13.839 -11.980 -7.782 1.00 85.62 209 VAL A O 1
ATOM 1682 N N . SER A 1 210 ? 15.736 -13.136 -7.472 1.00 81.50 210 SER A N 1
ATOM 1683 C CA . SER A 1 210 ? 15.464 -13.639 -6.127 1.00 81.50 210 SER A CA 1
ATOM 1684 C C . SER A 1 210 ? 16.630 -13.278 -5.221 1.00 81.50 210 SER A C 1
ATOM 1686 O O . SER A 1 210 ? 17.778 -13.355 -5.651 1.00 81.50 210 SER A O 1
ATOM 1688 N N . HIS A 1 211 ? 16.346 -12.923 -3.976 1.00 82.69 211 HIS A N 1
ATOM 1689 C CA . HIS A 1 211 ? 17.361 -12.669 -2.962 1.00 82.69 211 HIS A CA 1
ATOM 1690 C C . HIS A 1 211 ? 17.410 -13.824 -1.961 1.00 82.69 211 HIS A C 1
ATOM 1692 O O . HIS A 1 211 ? 16.373 -14.374 -1.583 1.00 82.69 211 HIS A O 1
ATOM 1698 N N . CYS A 1 212 ? 18.616 -14.214 -1.556 1.00 81.00 212 CYS A N 1
ATOM 1699 C CA . CYS A 1 212 ? 18.818 -15.192 -0.497 1.00 81.00 212 CYS A CA 1
ATOM 1700 C C . CYS A 1 212 ? 19.141 -14.474 0.815 1.00 81.00 212 CYS A C 1
ATOM 1702 O O . CYS A 1 212 ? 20.236 -13.947 0.958 1.00 81.00 212 CYS A O 1
ATOM 1704 N N . HIS A 1 213 ? 18.249 -14.542 1.806 1.00 74.50 213 HIS A N 1
ATOM 1705 C CA . HIS A 1 213 ? 18.460 -13.940 3.137 1.00 74.50 213 HIS A CA 1
ATOM 1706 C C . HIS A 1 213 ? 19.660 -14.504 3.916 1.00 74.50 213 HIS A C 1
ATOM 1708 O O . HIS A 1 213 ? 20.096 -13.908 4.897 1.00 74.50 213 HIS A O 1
ATOM 1714 N N . GLY A 1 214 ? 20.159 -15.685 3.538 1.00 83.25 214 GLY A N 1
ATOM 1715 C CA . GLY A 1 214 ? 21.309 -16.309 4.194 1.00 83.25 214 GLY A CA 1
ATOM 1716 C C . GLY A 1 214 ? 22.639 -15.684 3.778 1.00 83.25 214 GLY A C 1
ATOM 1717 O O . GLY A 1 214 ? 23.475 -15.416 4.632 1.00 83.25 214 GLY A O 1
ATOM 1718 N N . CYS A 1 215 ? 22.828 -15.450 2.476 1.00 86.56 215 CYS A N 1
ATOM 1719 C CA . CYS A 1 215 ? 24.082 -14.934 1.917 1.00 86.56 215 CYS A CA 1
ATOM 1720 C C . CYS A 1 215 ? 23.966 -13.525 1.321 1.00 86.56 215 CYS A C 1
ATOM 1722 O O . CYS A 1 215 ? 24.934 -13.032 0.753 1.00 86.56 215 CYS A O 1
ATOM 1724 N N . GLU A 1 216 ? 22.781 -12.918 1.383 1.00 83.25 216 GLU A N 1
ATOM 1725 C CA . GLU A 1 216 ? 22.432 -11.587 0.867 1.00 83.25 216 GLU A CA 1
ATOM 1726 C C . GLU A 1 216 ? 22.673 -11.388 -0.645 1.00 83.25 216 GLU A C 1
ATOM 1728 O O . GLU A 1 216 ? 22.554 -10.289 -1.192 1.00 83.25 216 GLU A O 1
ATOM 1733 N N . LYS A 1 217 ? 22.963 -12.471 -1.374 1.00 84.81 217 LYS A N 1
ATOM 1734 C CA . LYS A 1 217 ? 23.200 -12.432 -2.818 1.00 84.81 217 LYS A CA 1
ATOM 1735 C C . LYS A 1 217 ? 21.880 -12.423 -3.588 1.00 84.81 217 LYS A C 1
ATOM 1737 O O . LYS A 1 217 ? 20.926 -13.139 -3.265 1.00 84.81 217 LYS A O 1
ATOM 1742 N N . ARG A 1 218 ? 21.854 -11.626 -4.661 1.00 85.62 218 ARG A N 1
ATOM 1743 C CA . ARG A 1 218 ? 20.792 -11.641 -5.672 1.00 85.62 218 ARG A CA 1
ATOM 1744 C C . ARG A 1 218 ? 21.141 -12.645 -6.754 1.00 85.62 218 ARG A C 1
ATOM 1746 O O . ARG A 1 218 ? 22.217 -12.594 -7.339 1.00 85.62 218 ARG A O 1
ATOM 1753 N N . PHE A 1 219 ? 20.192 -13.510 -7.057 1.00 83.06 219 PHE A N 1
ATOM 1754 C CA . PHE A 1 219 ? 20.290 -14.485 -8.126 1.00 83.06 219 PHE A CA 1
ATOM 1755 C C . PHE A 1 219 ? 19.250 -14.138 -9.184 1.00 83.06 219 PHE A C 1
ATOM 1757 O O . PHE A 1 219 ? 18.105 -13.833 -8.828 1.00 83.06 219 PHE A O 1
ATOM 1764 N N . PRO A 1 220 ? 19.587 -14.198 -10.483 1.00 85.06 220 PRO A N 1
ATOM 1765 C CA . PRO A 1 220 ? 18.566 -14.298 -11.506 1.00 85.06 220 PRO A CA 1
ATOM 1766 C C . PRO A 1 220 ? 17.695 -15.488 -11.124 1.00 85.06 220 PRO A C 1
ATOM 1768 O O . PRO A 1 220 ? 18.180 -16.614 -11.010 1.00 85.06 220 PRO A O 1
ATOM 1771 N N . ARG A 1 221 ? 16.407 -15.244 -10.883 1.00 79.06 221 ARG A N 1
ATOM 1772 C CA . ARG A 1 221 ? 15.436 -16.320 -10.763 1.00 79.06 221 ARG A CA 1
ATOM 1773 C C . ARG A 1 221 ? 15.284 -16.798 -12.185 1.00 79.06 221 ARG A C 1
ATOM 1775 O O . ARG A 1 221 ? 14.449 -16.247 -12.910 1.00 79.06 221 ARG A O 1
ATOM 1782 N N . THR A 1 222 ? 16.194 -17.686 -12.587 1.00 63.84 222 THR A N 1
ATOM 1783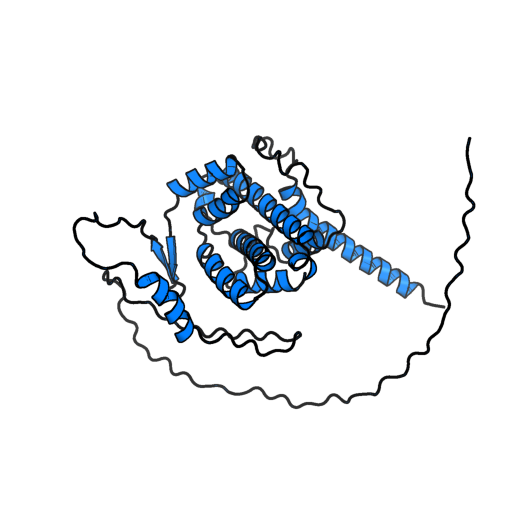 C CA . THR A 1 222 ? 16.271 -18.245 -13.924 1.00 63.84 222 THR A CA 1
ATOM 1784 C C . THR A 1 222 ? 14.829 -18.465 -14.336 1.00 63.84 222 THR A C 1
ATOM 1786 O O . THR A 1 222 ? 14.050 -19.148 -13.660 1.00 63.84 222 THR A O 1
ATOM 1789 N N . ALA A 1 223 ? 14.405 -17.778 -15.408 1.00 50.81 223 ALA A N 1
ATOM 1790 C CA . ALA A 1 223 ? 13.367 -18.386 -16.210 1.00 50.81 223 ALA A CA 1
ATOM 1791 C C . ALA A 1 223 ? 13.885 -19.805 -16.352 1.00 50.81 223 ALA A C 1
ATOM 1793 O O . ALA A 1 223 ? 15.056 -19.970 -16.698 1.00 50.81 223 ALA A O 1
ATOM 1794 N N . SER A 1 224 ? 13.111 -20.792 -15.932 1.00 41.41 224 SER A N 1
ATOM 1795 C CA . SER A 1 224 ? 13.338 -22.134 -16.401 1.00 41.41 224 SER A CA 1
ATOM 1796 C C . SER A 1 224 ? 13.378 -22.011 -17.927 1.00 41.41 224 SER A C 1
ATOM 1798 O O . SER A 1 224 ? 12.358 -22.130 -18.595 1.00 41.41 224 SER A O 1
ATOM 1800 N N . GLN A 1 225 ? 14.556 -21.725 -18.488 1.00 41.47 225 GLN A N 1
ATOM 1801 C CA . GLN A 1 225 ? 15.122 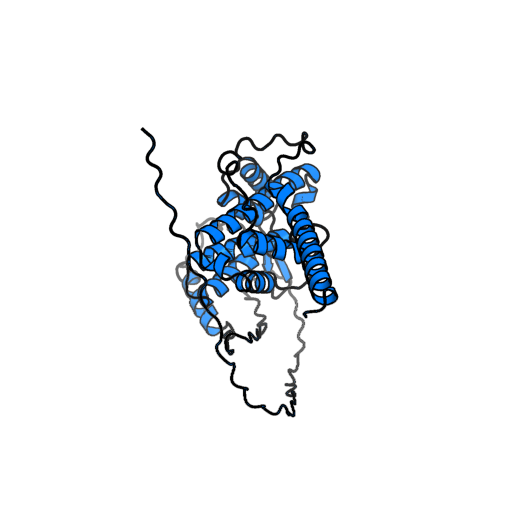-22.543 -19.518 1.00 41.47 225 GLN A CA 1
ATOM 1802 C C . GLN A 1 225 ? 14.961 -23.923 -18.908 1.00 41.47 225 GLN A C 1
ATOM 1804 O O . GLN A 1 225 ? 15.766 -24.369 -18.100 1.00 41.47 225 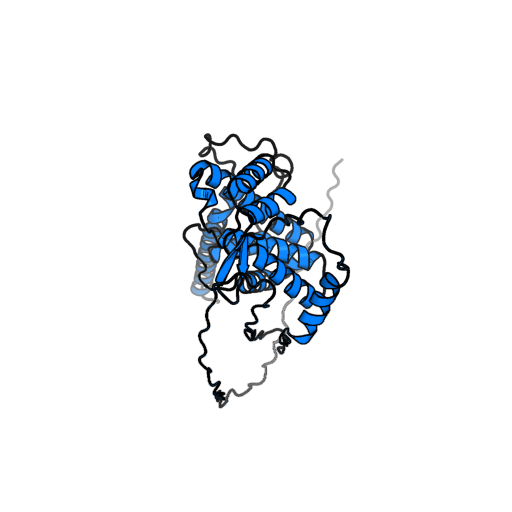GLN A O 1
ATOM 1809 N N . THR A 1 226 ? 13.788 -24.515 -19.133 1.00 38.78 226 THR A N 1
ATOM 1810 C CA . THR A 1 226 ? 13.717 -25.948 -19.247 1.00 38.78 226 THR A CA 1
ATOM 1811 C C . THR A 1 226 ? 14.866 -26.233 -20.200 1.00 38.78 226 THR A C 1
ATOM 1813 O O . THR A 1 226 ? 14.775 -25.766 -21.343 1.00 38.78 226 THR A O 1
ATOM 1816 N N . PRO A 1 227 ? 15.987 -26.836 -19.753 1.00 43.94 227 PRO A N 1
ATOM 1817 C CA . PRO A 1 227 ? 16.866 -27.449 -20.726 1.00 43.94 227 PRO A CA 1
ATOM 1818 C C . PRO A 1 227 ? 15.938 -28.255 -21.627 1.00 43.94 227 PRO A C 1
ATOM 1820 O O . PRO A 1 227 ? 15.003 -28.893 -21.123 1.00 43.94 227 PRO A O 1
ATOM 1823 N N . ASP A 1 228 ? 16.097 -28.060 -22.933 1.00 44.72 228 ASP A N 1
ATOM 1824 C CA . ASP A 1 228 ? 15.321 -28.736 -23.957 1.00 44.72 228 ASP A CA 1
ATOM 1825 C C . ASP A 1 228 ? 15.024 -30.164 -23.483 1.00 44.72 228 ASP A C 1
ATOM 1827 O O . ASP A 1 228 ? 15.930 -30.908 -23.093 1.00 44.72 228 ASP A O 1
ATOM 1831 N N . ARG A 1 229 ? 13.731 -30.479 -23.348 1.00 44.97 229 ARG A N 1
ATOM 1832 C CA . ARG A 1 229 ? 13.184 -31.562 -22.505 1.00 44.97 229 ARG A CA 1
ATOM 1833 C C . ARG A 1 229 ? 13.523 -32.959 -23.045 1.00 44.97 229 ARG A C 1
ATOM 1835 O O . ARG A 1 229 ? 12.920 -33.947 -22.641 1.00 44.97 229 ARG A O 1
ATOM 1842 N N . SER A 1 230 ? 14.471 -33.036 -23.971 1.00 50.72 230 SER A N 1
ATOM 1843 C CA . SER A 1 230 ? 14.901 -34.220 -24.693 1.00 50.72 230 SER A CA 1
ATOM 1844 C C . SER A 1 230 ? 15.945 -35.058 -23.947 1.00 50.72 230 SER A C 1
ATOM 1846 O O . SER A 1 230 ? 16.209 -36.176 -24.382 1.00 50.72 230 SER A O 1
ATOM 1848 N N . LYS A 1 231 ? 16.534 -34.594 -22.828 1.00 43.91 231 LYS A N 1
ATOM 1849 C CA . LYS A 1 231 ? 17.595 -35.354 -22.126 1.00 43.91 231 LYS A CA 1
ATOM 1850 C C . LYS A 1 231 ? 17.616 -35.201 -20.594 1.00 43.91 231 LYS A C 1
ATOM 1852 O O . LYS A 1 231 ? 18.573 -34.659 -20.058 1.00 43.91 231 LYS A O 1
ATOM 1857 N N . ALA A 1 232 ? 16.609 -35.703 -19.874 1.00 37.53 232 ALA A N 1
ATOM 1858 C CA . ALA A 1 232 ? 16.785 -36.183 -18.488 1.00 37.53 232 ALA A CA 1
ATOM 1859 C C . ALA A 1 232 ? 15.537 -36.938 -17.980 1.00 37.53 232 ALA A C 1
ATOM 1861 O O . ALA A 1 232 ? 14.452 -36.351 -17.956 1.00 37.53 232 ALA A O 1
ATOM 1862 N N . PRO A 1 233 ? 15.666 -38.194 -17.514 1.00 44.94 233 PRO A N 1
ATOM 1863 C CA . PRO A 1 233 ? 14.590 -38.922 -16.859 1.00 44.94 233 PRO A CA 1
ATOM 1864 C C . PRO A 1 233 ? 14.679 -38.714 -15.341 1.00 44.94 233 PRO A C 1
ATOM 1866 O O . PRO A 1 233 ? 15.337 -39.488 -14.658 1.00 44.94 233 PRO A O 1
ATOM 1869 N N . TYR A 1 234 ? 14.028 -37.682 -14.797 1.00 43.88 234 TYR A N 1
ATOM 1870 C CA . TYR A 1 234 ? 13.762 -37.623 -13.353 1.00 43.88 234 TYR A CA 1
ATOM 1871 C C . TYR A 1 234 ? 12.360 -37.086 -13.046 1.00 43.88 234 TYR A C 1
ATOM 1873 O O . TYR A 1 234 ? 11.916 -36.059 -13.567 1.00 43.88 234 TYR A O 1
ATOM 1881 N N . ASP A 1 235 ? 11.673 -37.842 -12.192 1.00 42.72 235 ASP A N 1
ATOM 1882 C CA . ASP A 1 235 ? 10.282 -37.685 -11.783 1.00 42.72 235 ASP A CA 1
ATOM 1883 C C . ASP A 1 235 ? 10.097 -36.442 -10.895 1.00 42.72 235 ASP A C 1
ATOM 1885 O O . ASP A 1 235 ? 10.645 -36.322 -9.799 1.00 42.72 235 ASP A O 1
ATOM 1889 N N . THR A 1 236 ? 9.331 -35.474 -11.395 1.00 42.88 236 THR A N 1
ATOM 1890 C CA . THR A 1 236 ? 9.184 -34.129 -10.817 1.00 42.88 236 THR A CA 1
ATOM 1891 C C . THR A 1 236 ? 8.119 -34.047 -9.716 1.00 42.88 236 THR A C 1
ATOM 1893 O O . THR A 1 236 ? 7.858 -32.961 -9.203 1.00 42.88 236 THR A O 1
ATOM 1896 N N . ARG A 1 237 ? 7.506 -35.166 -9.305 1.00 42.66 237 ARG A N 1
ATOM 1897 C CA . ARG A 1 237 ? 6.434 -35.174 -8.286 1.00 42.66 237 ARG A CA 1
ATOM 1898 C C . ARG A 1 237 ? 6.915 -35.109 -6.828 1.00 42.66 237 ARG A C 1
ATOM 1900 O O . ARG A 1 237 ? 6.089 -34.967 -5.932 1.00 42.66 237 ARG A O 1
ATOM 1907 N N . VAL A 1 238 ? 8.224 -35.168 -6.565 1.00 41.94 238 VAL A N 1
ATOM 1908 C CA . VAL A 1 238 ? 8.766 -35.259 -5.189 1.00 41.94 238 VAL A CA 1
ATOM 1909 C C . VAL A 1 238 ? 9.127 -33.894 -4.569 1.00 41.94 238 VAL A C 1
ATOM 1911 O O . VAL A 1 238 ? 9.222 -33.778 -3.348 1.00 41.94 238 VAL A O 1
ATOM 1914 N N . ILE A 1 239 ? 9.272 -32.826 -5.361 1.00 43.28 239 ILE A N 1
ATOM 1915 C CA . ILE A 1 239 ? 9.840 -31.557 -4.859 1.00 43.28 239 ILE A CA 1
ATOM 1916 C C . ILE A 1 239 ? 8.812 -30.696 -4.096 1.00 43.28 239 ILE A C 1
ATOM 1918 O O . ILE A 1 239 ? 9.166 -30.103 -3.075 1.00 43.28 239 ILE A O 1
ATOM 1922 N N . ASP A 1 240 ? 7.535 -30.687 -4.491 1.00 36.12 240 ASP A N 1
ATOM 1923 C CA . ASP A 1 240 ? 6.522 -29.848 -3.821 1.00 36.12 240 ASP A CA 1
ATOM 1924 C C . ASP A 1 240 ? 6.083 -30.400 -2.447 1.00 36.12 240 ASP A C 1
ATOM 1926 O O . ASP A 1 240 ? 5.805 -29.629 -1.530 1.00 36.12 240 ASP A O 1
ATOM 1930 N N . LEU A 1 241 ? 6.104 -31.725 -2.246 1.00 38.91 241 LEU A N 1
ATOM 1931 C CA . LEU A 1 241 ? 5.797 -32.351 -0.947 1.00 38.91 241 LEU A CA 1
ATOM 1932 C C . LEU A 1 241 ? 6.991 -32.343 0.023 1.00 38.91 241 LEU A C 1
ATOM 1934 O O . LEU A 1 241 ? 6.804 -32.353 1.244 1.00 38.91 241 LEU A O 1
ATOM 1938 N N . ALA A 1 242 ? 8.221 -32.295 -0.498 1.00 32.78 242 ALA A N 1
ATOM 1939 C CA . ALA A 1 242 ? 9.418 -32.215 0.331 1.00 32.78 242 ALA A CA 1
ATOM 1940 C C . ALA A 1 242 ? 9.562 -30.838 0.997 1.00 32.78 242 ALA A C 1
ATOM 1942 O O . ALA A 1 242 ? 9.978 -30.787 2.151 1.00 32.78 242 ALA A O 1
ATOM 1943 N N . GLN A 1 243 ? 9.156 -29.738 0.348 1.00 39.09 243 GLN A N 1
ATOM 1944 C CA . GLN A 1 243 ? 9.196 -28.404 0.967 1.00 39.09 243 GLN A CA 1
ATOM 1945 C C . GLN A 1 243 ? 8.235 -28.270 2.158 1.00 39.09 243 GLN A C 1
ATOM 1947 O O . GLN A 1 243 ? 8.609 -27.674 3.168 1.00 39.09 243 GLN A O 1
ATOM 1952 N N . ASP A 1 244 ? 7.051 -28.884 2.091 1.00 39.22 244 ASP A N 1
ATOM 1953 C CA . ASP A 1 244 ? 6.058 -28.814 3.172 1.00 39.22 244 ASP A CA 1
ATOM 1954 C C . ASP A 1 244 ? 6.458 -29.656 4.401 1.00 39.22 244 ASP A C 1
ATOM 1956 O O . ASP A 1 244 ? 6.226 -29.248 5.543 1.00 39.22 244 ASP A O 1
ATOM 1960 N N . ARG A 1 245 ? 7.151 -30.791 4.193 1.00 38.47 245 ARG A N 1
ATOM 1961 C CA . ARG A 1 245 ? 7.684 -31.638 5.282 1.00 38.47 245 ARG A CA 1
ATOM 1962 C C . ARG A 1 245 ? 9.060 -31.208 5.808 1.00 38.47 245 ARG A C 1
ATOM 1964 O O . ARG A 1 245 ? 9.349 -31.427 6.984 1.00 38.47 245 ARG A O 1
ATOM 1971 N N . TYR A 1 246 ? 9.914 -30.587 4.990 1.00 35.44 246 TYR A N 1
ATOM 1972 C CA . TYR A 1 246 ? 11.202 -30.059 5.468 1.00 35.44 246 TYR A CA 1
ATOM 1973 C C . TYR A 1 246 ? 11.043 -28.768 6.269 1.00 35.44 246 TYR A C 1
ATOM 1975 O O . TYR A 1 246 ? 11.782 -28.564 7.233 1.00 35.44 246 TYR A O 1
ATOM 1983 N N . LEU A 1 247 ? 10.056 -27.926 5.940 1.00 41.97 247 LEU A N 1
ATOM 1984 C CA . LEU A 1 247 ? 9.748 -26.750 6.754 1.00 41.97 247 LEU A CA 1
ATOM 1985 C C . LEU A 1 247 ? 9.211 -27.151 8.135 1.00 41.97 247 LEU A C 1
ATOM 1987 O O . LEU A 1 247 ? 9.575 -26.526 9.120 1.00 41.97 247 LEU A O 1
ATOM 1991 N N . THR A 1 248 ? 8.459 -28.243 8.276 1.00 40.97 248 THR A N 1
ATOM 1992 C CA . THR A 1 248 ? 7.999 -28.692 9.606 1.00 40.97 248 THR A CA 1
ATOM 1993 C C . THR A 1 248 ? 9.103 -29.293 10.484 1.00 40.97 248 THR A C 1
ATOM 1995 O O . THR A 1 248 ? 8.951 -29.301 11.701 1.00 40.97 248 THR A O 1
ATOM 1998 N N . LYS A 1 249 ? 10.227 -29.759 9.915 1.00 34.75 249 LYS A N 1
ATOM 1999 C CA . LYS A 1 249 ? 11.357 -30.322 10.687 1.00 34.75 249 LYS A CA 1
ATOM 2000 C C . LYS A 1 249 ? 12.527 -29.358 10.926 1.00 34.75 249 LYS A C 1
ATOM 2002 O O . LYS A 1 249 ? 13.411 -29.689 11.710 1.00 34.75 249 LYS A O 1
ATOM 2007 N N . ARG A 1 250 ? 12.568 -28.195 10.264 1.00 38.41 250 ARG A N 1
ATOM 2008 C CA . ARG A 1 250 ? 13.662 -27.206 10.408 1.00 38.41 250 ARG A CA 1
ATOM 2009 C C . ARG A 1 250 ? 13.215 -25.757 10.596 1.00 38.41 250 ARG A C 1
ATOM 2011 O O . ARG A 1 250 ? 14.066 -24.893 10.792 1.00 38.41 250 ARG A O 1
ATOM 2018 N N . VAL A 1 251 ? 11.915 -25.468 10.579 1.00 37.78 251 VAL A N 1
ATOM 2019 C CA . VAL A 1 251 ? 11.417 -24.213 11.146 1.00 37.78 251 VAL A CA 1
ATOM 2020 C C . VAL A 1 251 ? 11.526 -24.369 12.654 1.00 37.78 251 VAL A C 1
ATOM 2022 O O . VAL A 1 251 ? 10.815 -25.181 13.243 1.00 37.78 251 VAL A O 1
ATOM 2025 N N . GLY A 1 252 ? 12.449 -23.623 13.267 1.00 40.78 252 GLY A N 1
ATOM 2026 C CA . GLY A 1 252 ? 12.392 -23.368 14.699 1.00 40.78 252 GLY A CA 1
ATOM 2027 C C . GLY A 1 252 ? 10.955 -22.989 15.029 1.00 40.78 252 GLY A C 1
ATOM 2028 O O . GLY A 1 252 ? 10.417 -22.045 14.449 1.00 40.78 252 GLY A O 1
ATOM 2029 N N . LEU A 1 253 ? 10.316 -23.820 15.849 1.00 36.28 253 LEU A N 1
ATOM 2030 C CA . LEU A 1 253 ? 8.942 -23.649 16.276 1.00 36.28 253 LEU A CA 1
ATOM 2031 C C . LEU A 1 253 ? 8.800 -22.209 16.774 1.00 36.28 253 LEU A C 1
ATOM 2033 O O . LEU A 1 253 ? 9.444 -21.819 17.747 1.00 36.28 253 LEU A O 1
ATOM 2037 N N . LEU A 1 254 ? 8.001 -21.410 16.069 1.00 38.50 254 LEU A N 1
ATOM 2038 C CA . LEU A 1 254 ? 7.591 -20.103 16.554 1.00 38.50 254 LEU A CA 1
ATOM 2039 C C . LEU A 1 254 ? 6.600 -20.394 17.686 1.00 38.50 254 LEU A C 1
ATOM 2041 O O . LEU A 1 254 ? 5.407 -20.569 17.445 1.00 38.50 254 LEU A O 1
ATOM 2045 N N . VAL A 1 255 ? 7.111 -20.598 18.899 1.00 33.16 255 VAL A N 1
ATOM 2046 C CA . VAL A 1 255 ? 6.255 -20.809 20.063 1.00 33.16 255 VAL A CA 1
ATOM 2047 C C . VAL A 1 255 ? 5.729 -19.442 20.467 1.00 33.16 255 VAL A C 1
ATOM 2049 O O . VAL A 1 255 ? 6.470 -18.596 20.963 1.00 33.16 255 VAL A O 1
ATOM 2052 N N . PHE A 1 256 ? 4.443 -19.224 20.231 1.00 36.88 256 PHE A N 1
ATOM 2053 C CA . PHE A 1 256 ? 3.712 -18.131 20.846 1.00 36.88 256 PHE A CA 1
ATOM 2054 C C . PHE A 1 256 ? 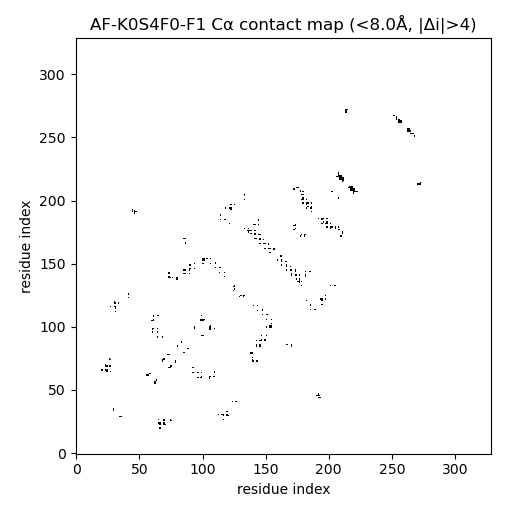3.480 -18.513 22.309 1.00 36.88 256 PHE A C 1
ATOM 2056 O O . PHE A 1 256 ? 2.598 -19.314 22.604 1.00 36.88 256 PHE A O 1
ATOM 2063 N N . VAL A 1 257 ? 4.307 -17.996 23.218 1.00 34.03 257 VAL A N 1
ATOM 2064 C CA . VAL A 1 257 ? 4.025 -18.048 24.658 1.00 34.03 257 VAL A CA 1
ATOM 2065 C C . VAL A 1 257 ? 3.754 -16.623 25.107 1.00 34.03 257 VAL A C 1
ATOM 2067 O O . VAL A 1 257 ? 4.678 -15.824 25.235 1.00 34.03 257 VAL A O 1
ATOM 2070 N N . GLY A 1 258 ? 2.482 -16.298 25.293 1.00 31.52 258 GLY A N 1
ATOM 2071 C CA . GLY A 1 258 ? 2.066 -15.017 25.843 1.00 31.52 258 GLY A CA 1
ATOM 2072 C C . GLY A 1 258 ? 0.553 -14.886 25.841 1.00 31.52 258 GLY A C 1
ATOM 2073 O O . GLY A 1 258 ? -0.076 -15.054 24.796 1.00 31.52 258 GLY A O 1
ATOM 2074 N N . ASP A 1 259 ? -0.009 -14.576 27.009 1.00 33.84 259 ASP A N 1
ATOM 2075 C CA . ASP A 1 259 ? -1.340 -13.984 27.105 1.00 33.84 259 ASP A CA 1
ATOM 2076 C C . ASP A 1 259 ? -1.381 -12.674 26.304 1.00 33.84 259 ASP A C 1
ATOM 2078 O O . ASP A 1 259 ? -0.344 -12.059 26.037 1.00 33.84 259 ASP A O 1
ATOM 2082 N N . VAL A 1 260 ? -2.597 -12.277 25.923 1.00 44.31 260 VAL A N 1
ATOM 2083 C CA . VAL A 1 260 ? -2.986 -11.257 24.924 1.00 44.31 260 VAL A CA 1
ATOM 2084 C C . VAL A 1 260 ? -2.241 -9.907 25.026 1.00 44.31 260 VAL A C 1
ATOM 2086 O O . VAL A 1 260 ? -2.233 -9.139 24.067 1.00 44.31 260 VAL A O 1
ATOM 2089 N N . ASP A 1 261 ? -1.528 -9.644 26.120 1.00 37.41 261 ASP A N 1
ATOM 2090 C CA . ASP A 1 261 ? -0.811 -8.396 26.377 1.00 37.41 261 ASP A CA 1
ATOM 2091 C C . ASP A 1 261 ? 0.707 -8.428 26.088 1.00 37.41 261 ASP A C 1
ATOM 2093 O O . ASP A 1 261 ? 1.325 -7.362 25.986 1.00 37.41 261 ASP A O 1
ATOM 2097 N N . HIS A 1 262 ? 1.343 -9.596 25.898 1.00 38.34 262 HIS A N 1
ATOM 2098 C CA . HIS A 1 262 ? 2.805 -9.685 25.722 1.00 38.34 262 HIS A CA 1
ATOM 2099 C C . HIS A 1 262 ? 3.250 -10.693 24.650 1.00 38.34 262 HIS A C 1
ATOM 2101 O O . HIS A 1 262 ? 3.516 -11.861 24.919 1.00 38.34 262 HIS A O 1
ATOM 2107 N N . LEU A 1 263 ? 3.424 -10.204 23.417 1.00 39.22 263 LEU A N 1
ATOM 2108 C CA . LEU A 1 263 ? 3.994 -10.974 22.310 1.00 39.22 263 LEU A CA 1
ATOM 2109 C C . LEU A 1 263 ? 5.529 -10.843 22.281 1.00 39.22 263 LEU A C 1
ATOM 2111 O O . LEU A 1 263 ? 6.066 -9.840 21.803 1.00 39.22 263 LEU A O 1
ATOM 2115 N N . ILE A 1 264 ? 6.251 -11.868 22.739 1.00 38.91 264 ILE A N 1
ATOM 2116 C CA . ILE A 1 264 ? 7.708 -11.966 22.554 1.00 38.91 264 ILE A CA 1
ATOM 2117 C C . ILE A 1 264 ? 7.989 -12.798 21.299 1.00 38.91 264 ILE A C 1
ATOM 2119 O O . ILE A 1 264 ? 7.665 -13.979 21.222 1.00 38.91 264 ILE A O 1
ATOM 2123 N N . LEU A 1 265 ? 8.593 -12.162 20.294 1.00 38.03 265 LEU A N 1
ATOM 2124 C CA . LEU A 1 265 ? 8.933 -12.773 19.008 1.00 38.03 265 LEU A CA 1
ATOM 2125 C C . LEU A 1 265 ? 10.421 -13.135 19.002 1.00 38.03 265 LEU A C 1
ATOM 2127 O O . LEU A 1 265 ? 11.272 -12.280 18.752 1.00 38.03 265 LEU A O 1
ATOM 2131 N N . THR A 1 266 ? 10.743 -14.397 19.277 1.00 36.38 266 THR A N 1
ATOM 2132 C CA . THR A 1 266 ? 12.120 -14.900 19.189 1.00 36.38 266 THR A CA 1
ATOM 2133 C C . THR A 1 266 ? 12.326 -15.557 17.828 1.00 36.38 266 THR A C 1
ATOM 2135 O O . THR A 1 266 ? 11.779 -16.619 17.546 1.00 36.38 266 THR A O 1
ATOM 2138 N N . VAL A 1 267 ? 13.103 -14.911 16.957 1.00 37.69 267 VAL A N 1
ATOM 2139 C CA . VAL A 1 267 ? 13.474 -15.461 15.646 1.00 37.69 267 VAL A CA 1
ATOM 2140 C C . VAL A 1 267 ? 14.884 -16.029 15.747 1.00 37.69 267 VAL A C 1
ATOM 2142 O O . VAL A 1 267 ? 15.859 -15.281 15.773 1.00 37.69 267 VAL A O 1
ATOM 2145 N N . THR A 1 268 ? 15.015 -17.352 15.797 1.00 36.41 268 THR A N 1
ATOM 2146 C CA . THR A 1 268 ? 16.313 -18.024 15.664 1.00 36.41 268 THR A CA 1
ATOM 2147 C C . THR A 1 268 ? 16.677 -18.142 14.183 1.00 36.41 268 THR A C 1
ATOM 2149 O O . THR A 1 268 ? 16.005 -18.811 13.397 1.00 36.41 268 THR A O 1
ATOM 2152 N N . LYS A 1 269 ? 17.743 -17.442 13.778 1.00 35.03 269 LYS A N 1
ATOM 2153 C CA . LYS A 1 269 ? 18.252 -17.426 12.401 1.00 35.03 269 LYS A CA 1
ATOM 2154 C C . LYS A 1 269 ? 18.992 -18.741 12.126 1.00 35.03 269 LYS A C 1
ATOM 2156 O O . LYS A 1 269 ? 20.144 -18.892 12.513 1.00 35.03 269 LYS A O 1
ATOM 2161 N N . PHE A 1 270 ? 18.352 -19.687 11.442 1.00 34.84 270 PHE A N 1
ATOM 2162 C CA . PHE A 1 270 ? 19.050 -20.841 10.870 1.00 34.84 270 PHE A CA 1
ATOM 2163 C C . PHE A 1 270 ? 19.497 -20.510 9.445 1.00 34.84 270 PHE A C 1
ATOM 2165 O O . PHE A 1 270 ? 18.695 -20.482 8.511 1.00 34.84 270 PHE A O 1
ATOM 2172 N N . SER A 1 271 ? 20.795 -20.242 9.285 1.00 35.44 271 SER A N 1
ATOM 2173 C CA . SER A 1 271 ? 21.440 -20.184 7.975 1.00 35.44 271 SER A CA 1
ATOM 2174 C C . SER A 1 271 ? 21.621 -21.610 7.463 1.00 35.44 271 SER A C 1
ATOM 2176 O O . SER A 1 271 ? 22.410 -22.379 8.003 1.00 35.44 271 SER A O 1
ATOM 2178 N N . SER A 1 272 ? 20.876 -21.988 6.428 1.00 37.44 272 SER A N 1
ATOM 2179 C CA . SER A 1 272 ? 21.282 -23.108 5.580 1.00 37.44 272 SER A CA 1
ATOM 2180 C C . SER A 1 272 ? 21.118 -22.693 4.124 1.00 37.44 272 SER A C 1
ATOM 2182 O O . SER A 1 272 ? 20.012 -22.625 3.592 1.00 37.44 272 SER A O 1
ATOM 2184 N N . CYS A 1 273 ? 22.240 -22.363 3.482 1.00 35.03 273 CYS A N 1
ATOM 2185 C CA . CYS A 1 273 ? 22.311 -22.353 2.028 1.00 35.03 273 CYS A CA 1
ATOM 2186 C C . CYS A 1 273 ? 22.211 -23.813 1.573 1.00 35.03 273 CYS A C 1
ATOM 2188 O O . CYS A 1 273 ? 23.038 -24.634 1.957 1.00 35.03 273 CYS A O 1
ATOM 2190 N N . SER A 1 274 ? 21.176 -24.163 0.808 1.00 37.91 274 SER A N 1
ATOM 2191 C CA . SER A 1 274 ? 21.092 -25.498 0.205 1.00 37.91 274 SER A CA 1
ATOM 2192 C C . SER A 1 274 ? 22.153 -25.620 -0.899 1.00 37.91 274 SER A C 1
ATOM 2194 O O . SER A 1 274 ? 22.129 -24.810 -1.829 1.00 37.91 274 SER A O 1
ATOM 2196 N N . PRO A 1 275 ? 23.068 -26.605 -0.841 1.00 36.56 275 PRO A N 1
ATOM 2197 C CA . PRO A 1 275 ? 24.050 -26.852 -1.885 1.00 36.56 275 PRO A CA 1
ATOM 2198 C C . PRO A 1 275 ? 23.391 -27.688 -2.986 1.00 36.56 275 PRO A C 1
ATOM 2200 O O . PRO A 1 275 ? 23.540 -28.901 -3.055 1.00 36.56 275 PRO A O 1
ATOM 2203 N N . SER A 1 276 ? 22.599 -27.053 -3.842 1.00 39.56 276 SER A N 1
ATOM 2204 C CA . SER A 1 276 ? 22.062 -27.703 -5.042 1.00 39.56 276 SER A CA 1
ATOM 2205 C C . SER A 1 276 ? 22.096 -26.736 -6.213 1.00 39.56 276 SER A C 1
ATOM 2207 O O . SER A 1 276 ? 21.058 -26.320 -6.719 1.00 39.56 276 SER A O 1
ATOM 2209 N N . LEU A 1 277 ? 23.316 -26.317 -6.548 1.00 42.78 277 LEU A N 1
ATOM 2210 C CA . LEU A 1 277 ? 23.811 -25.907 -7.865 1.00 42.78 277 LEU A CA 1
ATOM 2211 C C . LEU A 1 277 ? 25.214 -25.343 -7.627 1.00 42.78 277 LEU A C 1
ATOM 2213 O O . LEU A 1 277 ? 25.407 -24.143 -7.442 1.00 42.78 277 LEU A O 1
ATOM 2217 N N . ALA A 1 278 ? 26.193 -26.244 -7.562 1.00 35.75 278 ALA A N 1
ATOM 2218 C CA . ALA A 1 278 ? 27.598 -25.879 -7.582 1.00 35.75 278 ALA A CA 1
ATOM 2219 C C . ALA A 1 278 ? 27.944 -25.344 -8.981 1.00 35.75 278 ALA A C 1
ATOM 2221 O O . ALA A 1 278 ? 28.382 -26.086 -9.853 1.00 35.75 278 ALA A O 1
ATOM 2222 N N . HIS A 1 279 ? 27.728 -24.048 -9.197 1.00 36.59 279 HIS A N 1
ATOM 2223 C CA . HIS A 1 279 ? 28.616 -23.284 -10.060 1.00 36.59 279 HIS A CA 1
ATOM 2224 C C . HIS A 1 279 ? 29.643 -22.602 -9.156 1.00 36.59 279 HIS A C 1
ATOM 2226 O O . HIS A 1 279 ? 29.301 -21.826 -8.265 1.00 36.59 279 HIS A O 1
ATOM 2232 N N . SER A 1 280 ? 30.895 -23.004 -9.361 1.00 44.19 280 SER A N 1
ATOM 2233 C CA . SER A 1 280 ? 32.124 -22.564 -8.704 1.00 44.19 280 SER A CA 1
ATOM 2234 C C . SER A 1 280 ? 32.141 -21.068 -8.372 1.00 44.19 280 SER A C 1
ATOM 2236 O O . SER A 1 280 ? 32.042 -20.241 -9.278 1.00 44.19 280 SER A O 1
ATOM 2238 N N . GLY A 1 281 ? 32.323 -20.723 -7.092 1.00 34.53 281 GLY A N 1
ATOM 2239 C CA . GLY A 1 281 ? 32.591 -19.337 -6.686 1.00 34.53 281 GLY A CA 1
ATOM 2240 C C . GLY A 1 281 ? 32.170 -18.929 -5.271 1.00 34.53 281 GLY A C 1
ATOM 2241 O O . GLY A 1 281 ? 31.939 -17.745 -5.035 1.00 34.53 281 GLY A O 1
ATOM 2242 N N . CYS A 1 282 ? 32.031 -19.860 -4.327 1.00 31.08 282 CYS A N 1
ATOM 2243 C CA . CYS A 1 282 ? 31.848 -19.522 -2.914 1.00 31.08 282 CYS A CA 1
ATOM 2244 C C . CYS A 1 282 ? 32.872 -20.322 -2.109 1.00 31.08 282 CYS A C 1
ATOM 2246 O O . CYS A 1 282 ? 32.592 -21.448 -1.719 1.00 31.08 282 CYS A O 1
ATOM 2248 N N . SER A 1 283 ? 34.077 -19.769 -1.975 1.00 33.03 283 SER A N 1
ATOM 2249 C CA . SER A 1 283 ? 35.124 -20.333 -1.125 1.00 33.03 283 SER A CA 1
ATOM 2250 C C . SER A 1 283 ? 34.867 -19.975 0.335 1.00 33.03 283 SER A C 1
ATOM 2252 O O . SER A 1 283 ? 34.341 -18.902 0.642 1.00 33.03 283 SER A O 1
ATOM 2254 N N . ASP A 1 284 ? 35.233 -20.922 1.182 1.00 34.12 284 ASP A N 1
ATOM 2255 C CA . ASP A 1 284 ? 34.916 -21.055 2.594 1.00 34.12 284 ASP A CA 1
ATOM 2256 C C . ASP A 1 284 ? 35.499 -19.943 3.480 1.00 34.12 284 ASP A C 1
ATOM 2258 O O . ASP A 1 284 ? 36.640 -19.512 3.314 1.00 34.12 284 ASP A O 1
ATOM 2262 N N . LEU A 1 285 ? 34.712 -19.519 4.471 1.00 34.59 285 LEU A N 1
ATOM 2263 C CA . LEU A 1 285 ? 35.213 -18.923 5.707 1.00 34.59 285 LEU A CA 1
ATOM 2264 C C . LEU A 1 285 ? 34.785 -19.854 6.843 1.00 34.59 285 LEU A C 1
ATOM 2266 O O . LEU A 1 285 ? 33.663 -19.764 7.342 1.00 34.59 285 LEU A O 1
ATOM 2270 N N . ASP A 1 286 ? 35.678 -20.773 7.199 1.00 33.34 286 ASP A N 1
ATOM 2271 C CA . ASP A 1 286 ? 35.581 -21.593 8.401 1.00 33.34 286 ASP A CA 1
ATOM 2272 C C . ASP A 1 286 ? 36.114 -20.790 9.597 1.00 33.34 286 ASP A C 1
ATOM 2274 O O . ASP A 1 286 ? 37.319 -20.718 9.827 1.00 33.34 286 ASP A O 1
ATOM 2278 N N . GLU A 1 287 ? 35.215 -20.210 10.391 1.00 31.66 287 GLU A N 1
ATOM 2279 C CA . GLU A 1 287 ? 35.490 -19.946 11.806 1.00 31.66 287 GLU A CA 1
ATOM 2280 C C . GLU A 1 287 ? 34.344 -20.489 12.676 1.00 31.66 287 GLU A C 1
ATOM 2282 O O . GLU A 1 287 ? 33.171 -20.176 12.438 1.00 31.66 287 GLU A O 1
ATOM 2287 N N . PRO A 1 288 ? 34.641 -21.288 13.717 1.00 31.62 288 PRO A N 1
ATOM 2288 C CA . PRO A 1 288 ? 33.627 -21.774 14.638 1.00 31.62 288 PRO A CA 1
ATOM 2289 C C . PRO A 1 288 ? 33.243 -20.683 15.649 1.00 31.62 288 PRO A C 1
ATOM 2291 O O . PRO A 1 288 ? 33.958 -20.414 16.614 1.00 31.62 288 PRO A O 1
ATOM 2294 N N . VAL A 1 289 ? 32.055 -20.097 15.483 1.00 31.44 289 VAL A N 1
ATOM 2295 C CA . VAL A 1 289 ? 31.444 -19.229 16.501 1.00 31.44 289 VAL A CA 1
ATOM 2296 C C . VAL A 1 289 ? 31.029 -20.079 17.708 1.00 31.44 289 VAL A C 1
ATOM 2298 O O . VAL A 1 289 ? 30.071 -20.851 17.651 1.00 31.44 289 VAL A O 1
ATOM 2301 N N . ARG A 1 290 ? 31.744 -19.929 18.830 1.00 29.30 290 ARG A N 1
ATOM 2302 C CA . ARG A 1 290 ? 31.329 -20.458 20.138 1.00 29.30 290 ARG A CA 1
ATOM 2303 C C . ARG A 1 290 ? 30.115 -19.677 20.649 1.00 29.30 290 ARG A C 1
ATOM 2305 O O . ARG A 1 290 ? 30.219 -18.494 20.955 1.00 29.30 290 ARG A O 1
ATOM 2312 N N . LEU A 1 291 ? 28.978 -20.354 20.791 1.00 27.48 291 LEU A N 1
ATOM 2313 C CA . LEU A 1 291 ? 27.811 -19.834 21.506 1.00 27.48 291 LEU A CA 1
ATOM 2314 C C . LEU A 1 291 ? 28.025 -20.004 23.017 1.00 27.48 291 LEU A C 1
ATOM 2316 O O . LEU A 1 291 ? 28.027 -21.124 23.524 1.00 27.48 291 LEU A O 1
ATOM 2320 N N . VAL A 1 292 ? 28.197 -18.893 23.733 1.00 26.62 292 VAL A N 1
ATOM 2321 C CA . VAL A 1 292 ? 28.103 -18.841 25.200 1.00 26.62 292 VAL A CA 1
ATOM 2322 C C . VAL A 1 292 ? 26.664 -18.454 25.559 1.00 26.62 292 VAL A C 1
ATOM 2324 O O . VAL A 1 292 ? 26.202 -17.407 25.098 1.00 26.62 292 VAL A O 1
ATOM 2327 N N . PRO A 1 293 ? 25.925 -19.240 26.362 1.00 29.80 293 PRO A N 1
ATOM 2328 C CA . PRO A 1 293 ? 24.624 -18.813 26.850 1.00 29.80 293 PRO A CA 1
ATOM 2329 C C . PRO A 1 293 ? 24.819 -17.800 27.985 1.00 29.80 293 PRO A C 1
ATOM 2331 O O . PRO A 1 293 ? 25.251 -18.152 29.081 1.00 29.80 293 PRO A O 1
ATOM 2334 N N . VAL A 1 294 ? 24.485 -16.535 27.729 1.00 27.83 294 VAL A N 1
ATOM 2335 C CA . VAL A 1 294 ? 24.299 -15.529 28.783 1.00 27.83 294 VAL A CA 1
ATOM 2336 C C . VAL A 1 294 ? 22.861 -15.653 29.282 1.00 27.83 294 VAL A C 1
ATOM 2338 O O . VAL A 1 294 ? 21.922 -15.187 28.639 1.00 27.83 294 VAL A O 1
ATOM 2341 N N . LEU A 1 295 ? 22.691 -16.330 30.416 1.00 33.47 295 LEU A N 1
ATOM 2342 C CA . LEU A 1 295 ? 21.455 -16.356 31.194 1.00 33.47 295 LEU A CA 1
ATOM 2343 C C . LEU A 1 295 ? 21.589 -15.306 32.298 1.00 33.47 295 LEU A C 1
ATOM 2345 O O . LEU A 1 295 ? 22.440 -15.427 33.175 1.00 33.47 295 LEU A O 1
ATOM 2349 N N . GLY A 1 296 ? 20.765 -14.264 32.238 1.00 27.73 296 GLY A N 1
ATOM 2350 C CA . GLY A 1 296 ? 20.737 -13.232 33.265 1.00 27.73 296 GLY A CA 1
ATOM 2351 C C . GLY A 1 296 ? 19.658 -12.196 33.000 1.00 27.73 296 GLY A C 1
ATOM 2352 O O . GLY A 1 296 ? 19.923 -11.17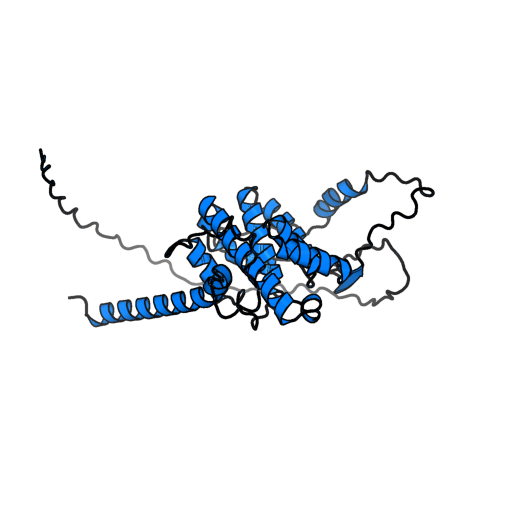5 32.378 1.00 27.73 296 GLY A O 1
ATOM 2353 N N . VAL A 1 297 ? 18.449 -12.442 33.504 1.00 29.31 297 VAL A N 1
ATOM 2354 C CA . VAL A 1 297 ? 17.511 -11.363 33.826 1.00 29.31 297 VAL A CA 1
ATOM 2355 C C . VAL A 1 297 ? 17.052 -11.580 35.264 1.00 29.31 297 VAL A C 1
ATOM 2357 O O . VAL A 1 297 ? 16.297 -12.501 35.561 1.00 29.31 297 VAL A O 1
ATOM 2360 N N . PHE A 1 298 ? 17.577 -10.736 36.147 1.00 30.83 298 PHE A N 1
ATOM 2361 C CA . PHE A 1 298 ? 17.086 -10.498 37.500 1.00 30.83 298 PHE A CA 1
ATOM 2362 C C . PHE A 1 298 ? 15.838 -9.611 37.416 1.00 30.83 298 PHE A C 1
ATOM 2364 O O . PHE A 1 298 ? 15.869 -8.588 36.736 1.00 30.83 298 PHE A O 1
ATOM 2371 N N . PHE A 1 299 ? 14.785 -9.948 38.159 1.00 29.94 299 PHE A N 1
ATOM 2372 C CA . PHE A 1 299 ? 13.793 -8.975 38.617 1.00 29.94 299 PHE A CA 1
ATOM 2373 C C . PHE A 1 299 ? 13.440 -9.296 40.072 1.00 29.94 299 PHE A C 1
ATOM 2375 O O . PHE A 1 299 ? 12.699 -10.235 40.353 1.00 29.94 299 PHE A O 1
ATOM 2382 N N . GLU A 1 300 ? 14.000 -8.513 40.996 1.00 33.00 300 GLU A N 1
ATOM 2383 C CA . GLU A 1 300 ? 13.465 -8.368 42.349 1.00 33.00 300 GLU A CA 1
ATOM 2384 C C . GLU A 1 300 ? 12.213 -7.487 42.294 1.00 33.00 300 GLU A C 1
ATOM 2386 O O . GLU A 1 300 ? 12.176 -6.454 41.621 1.00 33.00 300 GLU A O 1
ATOM 2391 N N . GLY A 1 301 ? 11.162 -7.945 42.969 1.00 33.97 301 GLY A N 1
ATOM 2392 C CA . GLY A 1 301 ? 9.855 -7.306 42.995 1.00 33.97 301 GLY A CA 1
ATOM 2393 C C . GLY A 1 301 ? 9.710 -6.205 44.043 1.00 33.97 301 GLY A C 1
ATOM 2394 O O . GLY A 1 301 ? 10.554 -6.026 44.910 1.00 33.97 301 GLY A O 1
ATOM 2395 N N . ALA A 1 302 ? 8.573 -5.510 43.977 1.00 35.22 302 ALA A N 1
ATOM 2396 C CA . ALA A 1 302 ? 7.683 -5.208 45.105 1.00 35.22 302 ALA A CA 1
ATOM 2397 C C . ALA A 1 302 ? 6.635 -4.181 44.649 1.00 35.22 302 ALA A C 1
ATOM 2399 O O . ALA A 1 302 ? 6.937 -3.009 44.443 1.00 35.22 302 ALA A O 1
ATOM 2400 N N . GLY A 1 303 ? 5.378 -4.605 44.532 1.00 32.53 303 GLY A N 1
ATOM 2401 C CA . GLY A 1 303 ? 4.251 -3.710 44.279 1.00 32.53 303 GLY A CA 1
ATOM 2402 C C . GLY A 1 303 ? 3.010 -4.219 44.993 1.00 32.53 303 GLY A C 1
ATOM 2403 O O . GLY A 1 303 ? 2.299 -5.067 44.468 1.00 32.53 303 GLY A O 1
ATOM 2404 N N . ARG A 1 304 ? 2.789 -3.731 46.219 1.00 36.44 304 ARG A N 1
ATOM 2405 C CA . ARG A 1 304 ? 1.625 -4.026 47.069 1.00 36.44 304 ARG A CA 1
ATOM 2406 C C . ARG A 1 304 ? 0.308 -3.791 46.323 1.00 36.44 304 ARG A C 1
ATOM 2408 O O . ARG A 1 304 ? 0.037 -2.675 45.885 1.00 36.44 304 ARG A O 1
ATOM 2415 N N . ALA A 1 305 ? -0.546 -4.809 46.300 1.00 37.94 305 ALA A N 1
ATOM 2416 C CA . ALA A 1 305 ? -1.956 -4.660 45.969 1.00 37.94 305 ALA A CA 1
ATOM 2417 C C . ALA A 1 305 ? -2.673 -3.865 47.076 1.00 37.94 305 ALA A C 1
ATOM 2419 O O . ALA A 1 305 ? -2.583 -4.199 48.257 1.00 37.94 305 ALA A O 1
ATOM 2420 N N . THR A 1 306 ? -3.379 -2.804 46.689 1.00 48.31 306 THR A N 1
ATOM 2421 C CA . THR A 1 306 ? -4.356 -2.093 47.529 1.00 48.31 306 THR A CA 1
ATOM 2422 C C . THR A 1 306 ? -5.759 -2.557 47.123 1.00 48.31 306 THR A C 1
ATOM 2424 O O . THR A 1 306 ? -5.999 -2.731 45.927 1.00 48.31 306 THR A O 1
ATOM 2427 N N . PRO A 1 307 ? -6.692 -2.783 48.065 1.00 44.56 307 PRO A N 1
ATOM 2428 C CA . PRO A 1 307 ? -8.024 -3.267 47.730 1.00 44.56 307 PRO A CA 1
ATOM 2429 C C . PRO A 1 307 ? -8.877 -2.164 47.091 1.00 44.56 307 PRO A C 1
ATOM 2431 O O . PRO A 1 307 ? -8.809 -0.992 47.465 1.00 44.56 307 PRO A O 1
ATOM 2434 N N . ALA A 1 308 ? -9.688 -2.575 46.118 1.00 36.12 308 ALA A N 1
ATOM 2435 C CA . ALA A 1 308 ? -10.623 -1.736 45.390 1.00 36.12 308 ALA A CA 1
ATOM 2436 C C . ALA A 1 308 ? -11.691 -1.145 46.325 1.00 36.12 308 ALA A C 1
ATOM 2438 O O . ALA A 1 308 ? -12.415 -1.869 47.008 1.00 36.12 308 ALA A O 1
ATOM 2439 N N . ALA A 1 309 ? -11.800 0.184 46.328 1.00 40.06 309 ALA A N 1
ATOM 2440 C CA . ALA A 1 309 ? -12.899 0.896 46.958 1.00 40.06 309 ALA A CA 1
ATOM 2441 C C . ALA A 1 309 ? -14.161 0.792 46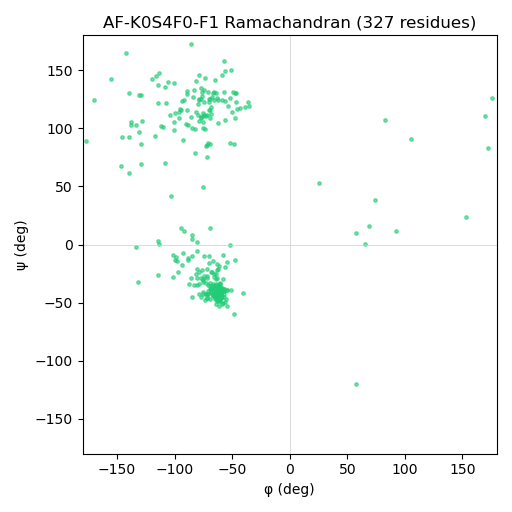.088 1.00 40.06 309 ALA A C 1
ATOM 2443 O O . ALA A 1 309 ? -14.126 1.042 44.881 1.00 40.06 309 ALA A O 1
ATOM 2444 N N . ALA A 1 310 ? -15.270 0.428 46.729 1.00 43.94 310 ALA A N 1
ATOM 2445 C CA . ALA A 1 310 ? -16.597 0.343 46.143 1.00 43.94 310 ALA A CA 1
ATOM 2446 C C . ALA A 1 310 ? -17.035 1.680 45.515 1.00 43.94 310 ALA A C 1
ATOM 2448 O O . ALA A 1 310 ? -16.956 2.741 46.137 1.00 43.94 310 ALA A O 1
ATOM 2449 N N . VAL A 1 311 ? -17.528 1.605 44.279 1.00 49.50 311 VAL A N 1
ATOM 2450 C CA . VAL A 1 311 ? -18.144 2.721 43.553 1.00 49.50 311 VAL A CA 1
ATOM 2451 C C . VAL A 1 311 ? -19.616 2.825 43.969 1.00 49.50 311 VAL A C 1
ATOM 2453 O O . VAL A 1 311 ? -20.334 1.830 43.863 1.00 49.50 311 VAL A O 1
ATOM 2456 N N . PRO A 1 312 ? -20.109 3.994 44.416 1.00 45.62 312 PRO A N 1
ATOM 2457 C CA . PRO A 1 312 ? -21.528 4.184 44.667 1.00 45.62 312 PRO A CA 1
ATOM 2458 C C . PRO A 1 312 ? -22.279 4.448 43.356 1.00 45.62 312 PRO A C 1
ATOM 2460 O O . PRO A 1 312 ? -22.020 5.424 42.650 1.00 45.62 312 PRO A O 1
ATOM 2463 N N . SER A 1 313 ? -23.247 3.583 43.069 1.00 46.56 313 SER A N 1
ATOM 2464 C CA . SER A 1 313 ? -24.273 3.751 42.041 1.00 46.56 313 SER A CA 1
ATOM 2465 C C . SER A 1 313 ? -25.087 5.015 42.304 1.00 46.56 313 SER A C 1
ATOM 2467 O O . SER A 1 313 ? -25.675 5.157 43.377 1.00 46.56 313 SER A O 1
ATOM 2469 N N . ARG A 1 314 ? -25.170 5.929 41.332 1.00 49.38 314 ARG A N 1
ATOM 2470 C CA . ARG A 1 314 ? -26.153 7.018 41.357 1.00 49.38 314 ARG A CA 1
ATOM 2471 C C . ARG A 1 314 ? -26.481 7.542 39.959 1.00 49.38 314 ARG A C 1
ATOM 2473 O O . ARG A 1 314 ? -25.571 7.775 39.171 1.00 49.38 314 ARG A O 1
ATOM 2480 N N . LEU A 1 315 ? -27.773 7.865 39.808 1.00 42.81 315 LEU A N 1
ATOM 2481 C CA . LEU A 1 315 ? -28.417 8.756 38.826 1.00 42.81 315 LEU A CA 1
ATOM 2482 C C . LEU A 1 315 ? -28.681 8.070 37.474 1.00 42.81 315 LEU A C 1
ATOM 2484 O O . LEU A 1 315 ? -27.753 7.747 36.752 1.00 42.81 315 LEU A O 1
ATOM 2488 N N . GLY A 1 316 ? -29.919 7.734 37.115 1.00 42.06 316 GLY A N 1
ATOM 2489 C CA . GLY A 1 316 ? -31.111 8.584 37.134 1.00 42.06 316 GLY A CA 1
ATOM 2490 C C . GLY A 1 316 ? -31.402 8.953 35.680 1.00 42.06 316 GLY A C 1
ATOM 2491 O O . GLY A 1 316 ? -30.811 9.900 35.168 1.00 42.06 316 GLY A O 1
ATOM 2492 N N . GLU A 1 317 ? -32.218 8.143 35.002 1.00 51.47 317 GLU A N 1
ATOM 2493 C CA . GLU A 1 317 ? -32.647 8.383 33.621 1.00 51.47 317 GLU A CA 1
ATOM 2494 C C . GLU A 1 317 ? -33.528 9.641 33.547 1.00 51.47 317 GLU A C 1
ATOM 2496 O O . GLU A 1 317 ? -34.461 9.768 34.340 1.00 51.47 317 GLU A O 1
ATOM 2501 N N . PRO A 1 318 ? -33.265 10.578 32.620 1.00 53.09 318 PRO A N 1
ATOM 2502 C CA . PRO A 1 318 ? -34.205 11.642 32.315 1.00 53.09 318 PRO A CA 1
ATOM 2503 C C . PRO A 1 318 ? -35.275 11.160 31.326 1.00 53.09 318 PRO A C 1
ATOM 2505 O O . PRO A 1 318 ? -34.971 10.574 30.284 1.00 53.09 318 PRO A O 1
ATOM 2508 N N . ASP A 1 319 ? -36.526 11.468 31.667 1.00 52.78 319 ASP A N 1
ATOM 2509 C CA . ASP A 1 319 ? -37.730 11.242 30.873 1.00 52.78 319 ASP A CA 1
ATOM 2510 C C . ASP A 1 319 ? -37.601 11.738 29.423 1.00 52.78 319 ASP A C 1
ATOM 2512 O O . ASP A 1 319 ? -37.238 12.887 29.150 1.00 52.78 319 ASP A O 1
ATOM 2516 N N . ARG A 1 320 ? -37.971 10.867 28.476 1.00 57.78 320 ARG A N 1
ATOM 2517 C CA . ARG A 1 320 ? -38.207 11.233 27.074 1.00 57.78 320 ARG A CA 1
ATOM 2518 C C . ARG A 1 320 ? -39.558 11.948 26.940 1.00 57.78 320 ARG A C 1
ATOM 2520 O O . ARG A 1 320 ? -40.576 11.361 27.310 1.00 57.78 320 ARG A O 1
ATOM 2527 N N . PRO A 1 321 ? -39.625 13.135 26.313 1.00 56.22 321 PRO A N 1
ATOM 2528 C CA . PRO A 1 321 ? -40.900 13.716 25.918 1.00 56.22 321 PRO A CA 1
ATOM 2529 C C . PRO A 1 321 ? -41.510 12.929 24.747 1.00 56.22 321 PRO A C 1
ATOM 2531 O O . PRO A 1 321 ? -40.850 12.646 23.745 1.00 56.22 321 PRO A O 1
ATOM 2534 N N . LYS A 1 322 ? -42.793 12.579 24.887 1.00 54.38 322 LYS A N 1
ATOM 2535 C CA . LYS A 1 322 ? -43.634 12.022 23.821 1.00 54.38 322 LYS A CA 1
ATOM 2536 C C . LYS A 1 322 ? -43.890 13.114 22.777 1.00 54.38 322 LYS A C 1
ATOM 2538 O O . LYS A 1 322 ? -44.564 14.095 23.072 1.00 54.38 322 LYS A O 1
ATOM 2543 N N . GLY A 1 323 ? -43.339 12.941 21.578 1.00 57.31 323 GLY A N 1
ATOM 2544 C CA . GLY A 1 323 ? -43.675 13.756 20.414 1.00 57.31 323 GLY A CA 1
ATOM 2545 C C . GLY A 1 323 ? -45.044 13.360 19.866 1.00 57.31 323 GLY A C 1
ATOM 2546 O O . GLY A 1 323 ? -45.277 12.194 19.553 1.00 57.31 323 GLY A O 1
ATOM 2547 N N . SER A 1 324 ? -45.940 14.338 19.796 1.00 55.19 324 SER A N 1
ATOM 2548 C CA . SER A 1 324 ? -47.242 14.285 19.139 1.00 55.19 324 SER A CA 1
ATOM 2549 C C . SER A 1 324 ? -47.089 14.143 17.623 1.00 55.19 324 SER A C 1
ATOM 2551 O O . SER A 1 324 ? -46.360 14.914 16.998 1.00 55.19 324 SER A O 1
ATOM 2553 N N . LEU A 1 325 ? -47.809 13.177 17.052 1.00 57.19 325 LEU A N 1
ATOM 2554 C CA . LEU A 1 325 ? -48.111 13.082 15.625 1.00 57.19 325 LEU A CA 1
ATOM 2555 C C . LEU A 1 325 ? -48.952 14.295 15.206 1.00 57.19 325 LEU A C 1
ATOM 2557 O O . LEU A 1 325 ? -49.990 14.557 15.811 1.00 57.19 325 LEU A O 1
ATOM 2561 N N . VAL A 1 326 ? -48.497 15.013 14.183 1.00 59.72 326 VAL A N 1
ATOM 2562 C CA . VAL A 1 326 ? -49.328 15.925 13.393 1.00 59.72 326 VAL A CA 1
ATOM 2563 C C . VAL A 1 326 ? -49.613 15.199 12.082 1.00 59.72 326 VAL A C 1
ATOM 2565 O O . VAL A 1 326 ? -48.694 14.931 11.312 1.00 59.72 326 VAL A O 1
ATOM 2568 N N . GLU A 1 327 ? -50.874 14.812 11.898 1.00 58.47 327 GLU A N 1
ATOM 2569 C CA . GLU A 1 327 ? -51.473 14.508 10.598 1.00 58.47 327 GLU A CA 1
ATOM 2570 C C . GLU A 1 327 ? -51.593 15.822 9.817 1.00 58.47 327 GLU A C 1
ATOM 2572 O O . GLU A 1 327 ? -52.194 16.777 10.312 1.00 58.47 327 GLU A O 1
ATOM 2577 N N . GLU A 1 328 ? -51.040 15.869 8.606 1.00 55.28 328 GLU A N 1
ATOM 2578 C CA . GLU A 1 328 ? -51.450 16.834 7.586 1.00 55.28 328 GLU A CA 1
ATOM 2579 C C . GLU A 1 328 ? -52.216 16.095 6.488 1.00 55.28 328 GLU A C 1
ATOM 2581 O O . GLU A 1 328 ? -51.832 14.998 6.068 1.00 55.28 328 GLU A O 1
ATOM 2586 N N . ALA A 1 329 ? -53.324 16.724 6.100 1.00 67.38 329 ALA A N 1
ATOM 2587 C CA . ALA A 1 329 ? -54.195 16.396 4.982 1.00 67.38 329 ALA A CA 1
ATOM 2588 C C . ALA A 1 329 ? -53.684 17.027 3.681 1.00 67.38 329 ALA A C 1
ATOM 2590 O O . ALA A 1 329 ? -53.015 18.083 3.757 1.00 67.38 329 ALA A O 1
#

Foldseek 3Di:
DPDVVVVVVVVVVVVVVVVLLVVLCVLQVCLLQVPDPPPPVDDPQPQCVVCNPLDDDPDDLLSVLSSVLSVQPLSPQVDDDPPDLLLVVLVVSCVVRVCCLPPPVNVVSNLSSLLSSLVSCLLVCCVVVPPVSLVDADVSLLSSLLNSLLSVCSVPDPDVVVSVVVSVVSSQQPPPRLVLVSLVSSVVVRVGPSSVVSNVVSPVNDFRWGADPQVRDIDRPDPPPVVPVPDDDDDPPPPVVCVVVVCVVPQPPQDQDDDPPDGDGDHDDDRDDDPDDPPDDDDDDDDDDDDDDDDDDDDDDDDDDDDDDDDDDDDDDDDDDDDDDDDDD

Mean predicted aligned error: 14.3 Å

Secondary structure (DSSP, 8-state):
---HHHHHHHHHHHHHHHHHHHHHHTTTHHHHH---GGGTTS---TT-GGGTT----SS-HHHHHHHHHHHHTTT-SS---TT--HHHHHHHHHHT-HHHHH-HHHHHHHHHHHHHHHHHHHHHHHHHHTTGGGG---HHHHHHHHHHHHHHHHTT-S-HHHHHHHHHHHHHHHGGG-HHHHHHHHHTTS--HHHHHHHHHHHHHS--EEE-TTT--EEE--------TTS----GGGHHHHHHHHHHHHS--------TT------------------S-----------------------PPPPPPPPPP---PPPPP-PPP----

Sequence (329 aa):
MPSGKKARGRKNRAKKEATRTADLRSLWEPTILASDTRLDVLRPCEHNHELFDLQIPRQSTVVLFMNHIAGKGFFDRATRFPNEPVMKTCYSLTLNFPRVQEEDNERALAIALLLRFLCNVFVSDAAIEGELWFHQQRDNEAAICCMIYLLELLGRYSDVSVVARRAVKMSNNFADGNRRDLVKFVAKRLPCACLKELHRAARKKLAKVSHCHGCEKRFPRTASQTPDRSKAPYDTRVIDLAQDRYLTKRVGLLVFVGDVDHLILTVTKFSSCSPSLAHSGCSDLDEPVRLVPVLGVFFEGAGRATPAAAVPSRLGEPDRPKGSLVEEA